Protein AF-A0A7C3H7R0-F1 (afdb_monomer_lite)

Radius of gyration: 21.39 Å; chains: 1; bounding box: 54×51×52 Å

pLDDT: mean 90.29, std 7.97, range [55.34, 98.0]

Secondary structure (DSSP, 8-state):
-TTTTT-HHHHHHHHHHHHHHHHHHHHHHTTTHHHHHHHHHHHHGGGHHHHHHHHHHHHHHT------S--SSHHHHHHHHHHHHHHHHHHHHHHHHHHHHHHH---S-GGGGGGTHHHHHIIIIIHHHHHHHHHS-PPPPPPP--S-----HHHHHHHHHHHHHHHHHHHHSSS--HHHHHHHHHHHTT---HHHHHHHHHHHHHIIIIIHHHHHTSTTT----HHHHHHHHHH----HHHHHHHHHHHHHHHHHHHHHHHHHHHHHHHHHHHHS-HHHHHHHHHHHHHHHHHHHHHHHHHHHHHHHHHHHHHHHHHT--GGGGGHHHHHHHHHHHTT-HHHHHHHTT--

Foldseek 3Di:
DCQQVLNLLLLLLLLLLLQLLLLVVCVVCLVVCLPPQLVCCVVCVLVLLVVLVVLVVCQLVVFFFDFPVPDPDPVRRVCLSCLLSVLLVVLLVLLLVLLLLLVLDDLFPPVQNVCSCLLLCCQQAPLLVLVCLLVVQDQGDQHDNDPDHPDDPVLLCLLSVLLNQLQQVLLRRPLRALVSSSVVSCVVSVDDDPSSSSSSSSSNNSSNPLVSLLQCQRPSRNRQGDDVSVVVVVPDHHDDDVSSVVSSVVSSVVSVVVSVVSSVVSVVVSVVSVPDPPNVVSVVSNVVSLVVQCVSGNPSSVVSSNSSNVSNNSCVVSVHDSCSSSSSPSNLVSCVSVVNNVVVCVVVVSD

Sequence (351 aa):
KYLMQQRGFEASVLTGVGALGGLLVLLLLAPLFPIALPLVRTVVGPHLHWILAAIIAFMLMSEWPKGSDRGRSGWAKFLDAWRSLGAGLLTFLLSGVLGLILFYSNLTPTEMAFQNLLPAFVGLFAIPWVLLNLISQTRVPAQHLSRSVDLSPGLIARGVGAGALGGLFAAFFPVVTGGIGGFLAGHATAQRDDRLFIVSQGASKLLYYVGAFLFFFVPGLHLTRGGMAWMLSVLYAPHGPATYWAAIGAVLLSGALAFLLLLILSRGVIWLVSRVDYRWISAATLFVLVGIVLALTGWGGLLIAAVATGIGLLPVMWGSRRMNCMGVLLVPLTLNMAGLGPTVAGWFGLI

Structure (mmCIF, N/CA/C/O backbone):
data_AF-A0A7C3H7R0-F1
#
_entry.id   AF-A0A7C3H7R0-F1
#
loop_
_atom_site.group_PDB
_atom_site.id
_atom_site.type_symbol
_atom_site.label_atom_id
_atom_site.label_alt_id
_atom_site.label_comp_id
_atom_site.label_asym_id
_atom_site.label_entity_id
_atom_site.label_seq_id
_atom_site.pdbx_PDB_ins_code
_atom_site.Cartn_x
_atom_site.Cartn_y
_atom_site.Cartn_z
_atom_site.occupancy
_atom_site.B_iso_or_equiv
_atom_site.auth_seq_id
_atom_site.auth_comp_id
_atom_site.auth_asym_id
_atom_site.auth_atom_id
_atom_site.pdbx_PDB_model_num
ATOM 1 N N . LYS A 1 1 ? -14.491 0.299 13.347 1.00 85.69 1 LYS A N 1
ATOM 2 C CA . LYS A 1 1 ? -15.949 0.573 13.391 1.00 85.69 1 LYS A CA 1
ATOM 3 C C . LYS A 1 1 ? -16.763 -0.720 13.304 1.00 85.69 1 LYS A C 1
ATOM 5 O O . LYS A 1 1 ? -17.266 -1.123 14.336 1.00 85.69 1 LYS A O 1
ATOM 10 N N . TYR A 1 2 ? -16.794 -1.420 12.162 1.00 89.12 2 TYR A N 1
ATOM 11 C CA . TYR A 1 2 ? -17.601 -2.643 11.968 1.00 89.12 2 TYR A CA 1
ATOM 12 C C . TYR A 1 2 ? -17.371 -3.737 13.020 1.00 89.12 2 TYR A C 1
ATOM 14 O O . TYR A 1 2 ? -18.334 -4.267 13.559 1.00 89.12 2 TYR A O 1
ATOM 22 N N . LEU A 1 3 ? -16.112 -4.012 13.383 1.00 89.12 3 LEU A N 1
ATOM 23 C CA . LEU A 1 3 ? -15.781 -4.977 14.441 1.00 89.12 3 LEU A CA 1
ATOM 24 C C . LEU A 1 3 ? -16.454 -4.627 15.782 1.00 89.12 3 LEU A C 1
ATOM 26 O O . LEU A 1 3 ? -17.062 -5.478 16.418 1.00 89.12 3 LEU A O 1
ATOM 30 N N . MET A 1 4 ? -16.407 -3.354 16.182 1.00 90.12 4 MET A N 1
ATOM 31 C CA . MET A 1 4 ? -17.044 -2.885 17.420 1.00 90.12 4 MET A CA 1
ATOM 32 C C . MET A 1 4 ? -18.572 -2.873 17.330 1.00 90.12 4 MET A C 1
ATOM 34 O O . MET A 1 4 ? -19.246 -2.901 18.349 1.00 90.12 4 MET A O 1
ATOM 38 N N . GLN A 1 5 ? -19.119 -2.861 16.116 1.00 92.12 5 GLN A N 1
ATOM 39 C CA . GLN A 1 5 ? -20.551 -2.968 15.845 1.00 92.12 5 GLN A CA 1
ATOM 40 C C . GLN A 1 5 ? -21.006 -4.423 15.660 1.00 92.12 5 GLN A C 1
ATOM 42 O O . GLN A 1 5 ? -22.097 -4.640 15.150 1.00 92.12 5 GLN A O 1
ATOM 47 N N . GLN A 1 6 ? -20.179 -5.414 16.027 1.00 92.00 6 GLN A N 1
ATOM 48 C CA . GLN A 1 6 ? -20.468 -6.853 15.878 1.00 92.00 6 GLN A CA 1
ATOM 49 C C . GLN A 1 6 ? -20.602 -7.333 14.418 1.00 92.00 6 GLN A C 1
ATOM 51 O O . GLN A 1 6 ? -21.047 -8.451 14.161 1.00 92.00 6 GLN A O 1
ATOM 56 N N . ARG A 1 7 ? -20.178 -6.506 13.454 1.00 92.19 7 ARG A N 1
ATOM 57 C CA . ARG A 1 7 ? -20.290 -6.724 12.000 1.00 92.19 7 ARG A CA 1
ATOM 58 C C . ARG A 1 7 ? -18.934 -7.037 11.356 1.00 92.19 7 ARG A C 1
ATOM 60 O O . ARG A 1 7 ? -18.683 -6.695 10.201 1.00 92.19 7 ARG A O 1
ATOM 67 N N . GLY A 1 8 ? -18.016 -7.649 12.104 1.00 92.44 8 GLY A N 1
ATOM 68 C CA . GLY A 1 8 ? -16.675 -7.996 11.627 1.00 92.44 8 GLY A CA 1
ATOM 69 C C . GLY A 1 8 ? -16.694 -8.982 10.458 1.00 92.44 8 GLY A C 1
ATOM 70 O O . GLY A 1 8 ? -15.986 -8.762 9.480 1.00 92.44 8 GLY A O 1
ATOM 71 N N . PHE A 1 9 ? -17.553 -10.009 10.515 1.00 94.06 9 PHE A N 1
ATOM 72 C CA . PHE A 1 9 ? -17.717 -10.966 9.412 1.00 94.06 9 PHE A CA 1
ATOM 73 C C . PHE A 1 9 ? -18.185 -10.275 8.130 1.00 94.06 9 PHE A C 1
ATOM 75 O O . PHE A 1 9 ? -17.602 -10.465 7.067 1.00 94.06 9 PHE A O 1
ATOM 82 N N . GLU A 1 10 ? -19.199 -9.416 8.249 1.00 94.31 10 GLU A N 1
ATOM 83 C CA . GLU A 1 10 ? -19.728 -8.644 7.129 1.00 94.31 10 GLU A CA 1
ATOM 84 C C . GLU A 1 10 ? -18.642 -7.777 6.484 1.00 94.31 10 GLU A C 1
ATOM 86 O O . GLU A 1 10 ? -18.496 -7.793 5.267 1.00 94.31 10 GLU A O 1
ATOM 91 N N . ALA A 1 11 ? -17.822 -7.080 7.278 1.00 94.56 11 ALA A N 1
ATOM 92 C CA . ALA A 1 11 ? -16.725 -6.269 6.748 1.00 94.56 11 ALA A CA 1
ATOM 93 C C . ALA A 1 11 ? -15.710 -7.097 5.938 1.00 94.56 11 ALA A C 1
ATOM 95 O O . ALA A 1 11 ? -15.237 -6.635 4.893 1.00 94.56 11 ALA A O 1
ATOM 96 N N . SER A 1 12 ? -15.400 -8.322 6.378 1.00 95.31 12 SER A N 1
ATOM 97 C CA . SER A 1 12 ? -14.568 -9.253 5.608 1.00 95.31 12 SER A CA 1
ATOM 98 C C . SER A 1 12 ? -15.227 -9.624 4.281 1.00 95.31 12 SER A C 1
ATOM 100 O O . SER A 1 12 ? -14.576 -9.540 3.240 1.00 95.31 12 SER A O 1
ATOM 102 N N . VAL A 1 13 ? -16.520 -9.966 4.289 1.00 95.75 13 VAL A N 1
ATOM 103 C CA . VAL A 1 13 ? -17.268 -10.319 3.070 1.00 95.75 13 VAL A CA 1
ATOM 104 C C . VAL A 1 13 ? -17.333 -9.140 2.097 1.00 95.75 13 VAL A C 1
ATOM 106 O O . VAL A 1 13 ? -17.021 -9.320 0.924 1.00 95.75 13 VAL A O 1
ATOM 109 N N . LEU A 1 14 ? -17.649 -7.928 2.565 1.00 96.06 14 LEU A N 1
ATOM 110 C CA . LEU A 1 14 ? -17.657 -6.708 1.744 1.00 96.06 14 LEU A CA 1
ATOM 111 C C . LEU A 1 14 ? -16.291 -6.464 1.080 1.00 96.06 14 LEU A C 1
ATOM 113 O O . LEU A 1 14 ? -16.214 -6.144 -0.107 1.00 96.06 14 LEU A O 1
ATOM 117 N N . THR A 1 15 ? -15.205 -6.666 1.834 1.00 96.06 15 THR A N 1
ATOM 118 C CA . THR A 1 15 ? -13.834 -6.562 1.309 1.00 96.06 15 THR A CA 1
ATOM 119 C C . THR A 1 15 ? -13.580 -7.631 0.242 1.00 96.06 15 THR A C 1
ATOM 121 O O . THR A 1 15 ? -13.018 -7.328 -0.810 1.00 96.06 15 THR A O 1
ATOM 124 N N . GLY A 1 16 ? -14.024 -8.867 0.485 1.00 96.62 16 GLY A N 1
ATOM 125 C CA . GLY A 1 16 ? -13.913 -9.982 -0.455 1.00 96.62 16 GLY A CA 1
ATOM 126 C C . GLY A 1 16 ? -14.695 -9.757 -1.751 1.00 96.62 16 GLY A C 1
ATOM 127 O O . GLY A 1 16 ? -14.161 -10.010 -2.825 1.00 96.62 16 GLY A O 1
ATOM 128 N N . VAL A 1 17 ? -15.915 -9.215 -1.676 1.00 96.81 17 VAL A N 1
ATOM 129 C CA . VAL A 1 17 ? -16.715 -8.838 -2.857 1.00 96.81 17 VAL A CA 1
ATOM 130 C C . VAL A 1 17 ? -15.980 -7.785 -3.686 1.00 96.81 17 VAL A C 1
ATOM 132 O O . VAL A 1 17 ? -15.888 -7.909 -4.906 1.00 96.81 17 VAL A O 1
ATOM 135 N N . GLY A 1 18 ? -15.393 -6.781 -3.029 1.00 97.00 18 GLY A N 1
ATOM 136 C CA . GLY A 1 18 ? -14.528 -5.808 -3.693 1.00 97.00 18 GLY A CA 1
ATOM 137 C C . GLY A 1 18 ? -13.330 -6.457 -4.384 1.00 97.00 18 GLY A C 1
ATOM 138 O O . GLY A 1 18 ? -13.060 -6.168 -5.546 1.00 97.00 18 GLY A O 1
ATOM 139 N N . ALA A 1 19 ? -12.642 -7.371 -3.700 1.00 97.56 19 ALA A N 1
ATOM 140 C CA . ALA A 1 19 ? -11.506 -8.102 -4.254 1.00 97.56 19 ALA A CA 1
ATOM 141 C C . ALA A 1 19 ? -11.900 -8.940 -5.488 1.00 97.56 19 ALA A C 1
ATOM 143 O O . ALA A 1 19 ? -11.220 -8.863 -6.510 1.00 97.56 19 ALA A O 1
ATOM 144 N N . LEU A 1 20 ? -13.030 -9.657 -5.451 1.00 97.50 20 LEU A N 1
ATOM 145 C CA . LEU A 1 20 ? -13.572 -10.367 -6.618 1.00 97.50 20 LEU A CA 1
ATOM 146 C C . LEU A 1 20 ? -13.873 -9.418 -7.784 1.00 97.50 20 LEU A C 1
ATOM 148 O O . LEU A 1 20 ? -13.529 -9.712 -8.927 1.00 97.50 20 LEU A O 1
ATOM 152 N N . GLY A 1 21 ? -14.457 -8.252 -7.502 1.00 97.50 21 GLY A N 1
ATOM 153 C CA . GLY A 1 21 ? -14.645 -7.214 -8.512 1.00 97.50 21 GLY A CA 1
ATOM 154 C C . GLY A 1 21 ? -13.320 -6.711 -9.095 1.00 97.50 21 GLY A C 1
ATOM 155 O O . GLY A 1 21 ? -13.217 -6.511 -10.300 1.00 97.50 21 GLY A O 1
ATOM 156 N N . GLY A 1 22 ? -12.280 -6.574 -8.270 1.00 97.44 22 GLY A N 1
ATOM 157 C CA . GLY A 1 22 ? -10.926 -6.258 -8.726 1.00 97.44 22 GLY A CA 1
ATOM 158 C C . GLY A 1 22 ? -10.332 -7.336 -9.642 1.00 97.44 22 GLY A C 1
ATOM 159 O O . GLY A 1 22 ? -9.714 -6.997 -10.648 1.00 97.44 22 GLY A O 1
ATOM 160 N N . LEU A 1 23 ? -10.560 -8.624 -9.354 1.00 97.69 23 LEU A N 1
ATOM 161 C CA . LEU A 1 23 ? -10.140 -9.729 -10.232 1.00 97.69 23 LEU A CA 1
ATOM 162 C C . LEU A 1 23 ? -10.846 -9.658 -11.583 1.00 97.69 23 LEU A C 1
ATOM 164 O O . LEU A 1 23 ? -10.203 -9.823 -12.619 1.00 97.69 23 LEU A O 1
ATOM 168 N N . LEU A 1 24 ? -12.148 -9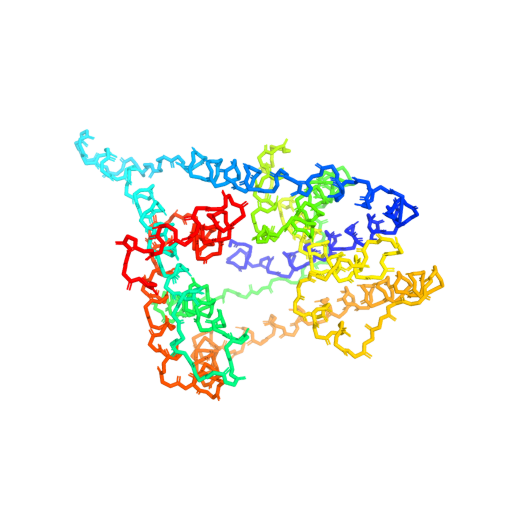.363 -11.574 1.00 97.81 24 LEU A N 1
ATOM 169 C CA . LEU A 1 24 ? -12.909 -9.155 -12.801 1.00 97.81 24 LEU A CA 1
ATOM 170 C C . LEU A 1 24 ? -12.341 -7.978 -13.605 1.00 97.81 24 LEU A C 1
ATOM 172 O O . LEU A 1 24 ? -12.169 -8.097 -14.812 1.00 97.81 24 LEU A O 1
ATOM 176 N N . VAL A 1 25 ? -11.980 -6.871 -12.950 1.00 98.00 25 VAL A N 1
ATOM 177 C CA . VAL A 1 25 ? -11.319 -5.737 -13.615 1.00 98.00 25 VAL A CA 1
ATOM 178 C C . VAL A 1 25 ? -9.978 -6.147 -14.234 1.00 98.00 25 VAL A C 1
ATOM 180 O O . VAL A 1 25 ? -9.720 -5.774 -15.377 1.00 98.00 25 VAL A O 1
ATOM 183 N N . LEU A 1 26 ? -9.141 -6.933 -13.540 1.00 96.94 26 LEU A N 1
ATOM 184 C CA . LEU A 1 26 ? -7.887 -7.439 -14.123 1.00 96.94 26 LEU A CA 1
ATOM 185 C C . LEU A 1 26 ? -8.137 -8.287 -15.366 1.00 96.94 26 LEU A C 1
ATOM 187 O O . LEU A 1 26 ? -7.425 -8.124 -16.350 1.00 96.94 26 LEU A O 1
ATOM 191 N N . LEU A 1 27 ? -9.140 -9.164 -15.330 1.00 97.25 27 LEU A N 1
ATOM 192 C CA . LEU A 1 27 ? -9.505 -9.999 -16.472 1.00 97.25 27 LEU A CA 1
ATOM 193 C C . LEU A 1 27 ? -9.995 -9.167 -17.657 1.00 97.25 27 LEU A C 1
ATOM 195 O O . LEU A 1 27 ? -9.564 -9.388 -18.783 1.00 97.25 27 LEU A O 1
ATOM 199 N N . LEU A 1 28 ? -10.874 -8.196 -17.408 1.00 97.62 28 LEU A N 1
ATOM 200 C CA . LEU A 1 28 ? -11.426 -7.346 -18.462 1.00 97.62 28 LEU A CA 1
ATOM 201 C C . LEU A 1 28 ? -10.356 -6.449 -19.099 1.00 97.62 28 LEU A C 1
ATOM 203 O O . LEU A 1 28 ? -10.394 -6.212 -20.304 1.00 97.62 28 LEU A O 1
ATOM 207 N N . LEU A 1 29 ? -9.392 -5.966 -18.310 1.00 97.19 29 LEU A N 1
ATOM 208 C CA . LEU A 1 29 ? -8.306 -5.109 -18.795 1.00 97.19 29 LEU A CA 1
ATOM 209 C C . LEU A 1 29 ? -7.074 -5.882 -19.284 1.00 97.19 29 LEU A C 1
ATOM 211 O O . LEU A 1 29 ? -6.215 -5.292 -19.937 1.00 97.19 29 LEU A O 1
ATOM 215 N N . ALA A 1 30 ? -6.990 -7.187 -19.023 1.00 96.00 30 ALA A N 1
ATOM 216 C CA . ALA A 1 30 ? -5.893 -8.045 -19.455 1.00 96.00 30 ALA A CA 1
ATOM 217 C C . ALA A 1 30 ? -5.501 -7.889 -20.937 1.00 96.00 30 ALA A C 1
ATOM 219 O O . ALA A 1 30 ? -4.330 -7.627 -21.207 1.00 96.00 30 ALA A O 1
ATOM 220 N N . PRO A 1 31 ? -6.422 -7.977 -21.919 1.00 95.88 31 PRO A N 1
ATOM 221 C CA . PRO A 1 31 ? -6.042 -7.823 -23.326 1.00 95.88 31 PRO A CA 1
ATOM 222 C C . PRO A 1 31 ? -5.494 -6.425 -23.651 1.00 95.88 31 PRO A C 1
ATOM 224 O O . PRO A 1 31 ? -4.723 -6.272 -24.595 1.00 95.88 31 PRO A O 1
ATOM 227 N N . LEU A 1 32 ? -5.860 -5.405 -22.867 1.00 96.06 32 LEU A N 1
ATOM 228 C CA . LEU A 1 32 ? -5.423 -4.027 -23.071 1.00 96.06 32 LEU A CA 1
ATOM 229 C C . LEU A 1 32 ? -4.038 -3.753 -22.462 1.00 96.06 32 LEU A C 1
ATOM 231 O O . LEU A 1 32 ? -3.314 -2.894 -22.967 1.00 96.06 32 LEU A O 1
ATOM 235 N N . PHE A 1 33 ? -3.641 -4.459 -21.400 1.00 95.50 33 PHE A N 1
ATOM 236 C CA . PHE A 1 33 ? -2.403 -4.160 -20.671 1.00 95.50 33 PHE A CA 1
ATOM 237 C C . PHE A 1 33 ? -1.117 -4.220 -21.515 1.00 95.50 33 PHE A C 1
ATOM 239 O O . PHE A 1 33 ? -0.334 -3.272 -21.398 1.00 95.50 33 PHE A O 1
ATOM 246 N N . PRO A 1 34 ? -0.882 -5.228 -22.382 1.00 94.75 34 PRO A N 1
ATOM 247 C CA . PRO A 1 34 ? 0.318 -5.280 -23.223 1.00 94.75 34 PRO A CA 1
ATOM 248 C C . PRO A 1 34 ? 0.422 -4.123 -24.224 1.00 94.75 34 PRO A C 1
ATOM 250 O O . PRO A 1 34 ? 1.514 -3.804 -24.679 1.00 94.75 34 PRO A O 1
ATOM 253 N N . ILE A 1 35 ? -0.702 -3.484 -24.562 1.00 94.31 35 ILE A N 1
ATOM 254 C CA . ILE A 1 35 ? -0.759 -2.368 -25.513 1.00 94.31 35 ILE A CA 1
ATOM 255 C C . ILE A 1 35 ? -0.637 -1.035 -24.763 1.00 94.31 35 ILE A C 1
ATOM 257 O O . ILE A 1 35 ? 0.185 -0.186 -25.101 1.00 94.31 35 ILE A O 1
ATOM 261 N N . ALA A 1 36 ? -1.446 -0.849 -23.718 1.00 95.31 36 ALA A N 1
ATOM 262 C CA . ALA A 1 36 ? -1.578 0.433 -23.037 1.00 95.31 36 ALA A CA 1
ATOM 263 C C . ALA A 1 36 ? -0.446 0.709 -22.038 1.00 95.31 36 ALA A C 1
ATOM 265 O O . ALA A 1 36 ? 0.073 1.823 -21.998 1.00 95.31 36 ALA A O 1
ATOM 266 N N . LEU A 1 37 ? -0.044 -0.268 -21.217 1.00 94.75 37 LEU A N 1
ATOM 267 C CA . LEU A 1 37 ? 0.891 -0.003 -20.116 1.00 94.75 37 LEU A CA 1
ATOM 268 C C . LEU A 1 37 ? 2.312 0.355 -20.577 1.00 94.75 37 LEU A C 1
ATOM 270 O O . LEU A 1 37 ? 2.885 1.266 -19.972 1.00 94.75 37 LEU A O 1
ATOM 274 N N . PRO A 1 38 ? 2.896 -0.275 -21.619 1.00 93.75 38 PRO A N 1
ATOM 275 C CA . PRO A 1 38 ? 4.182 0.168 -22.153 1.00 93.75 38 PRO A CA 1
ATOM 276 C C . PRO A 1 38 ? 4.132 1.615 -22.656 1.00 93.75 38 PRO A C 1
ATOM 278 O O . PRO A 1 38 ? 5.012 2.404 -22.322 1.00 93.75 38 PRO A O 1
ATOM 281 N N . LEU A 1 39 ? 3.064 1.997 -23.369 1.00 94.62 39 LEU A N 1
ATOM 282 C CA . LEU A 1 39 ? 2.861 3.372 -23.836 1.00 94.62 39 LEU A CA 1
ATOM 283 C C . LEU A 1 39 ? 2.770 4.354 -22.662 1.00 94.62 39 LEU A C 1
ATOM 285 O O . LEU A 1 39 ? 3.486 5.356 -22.632 1.00 94.62 39 LEU A O 1
ATOM 289 N N . VAL A 1 40 ? 1.933 4.041 -21.668 1.00 94.31 40 VAL A N 1
ATOM 290 C CA . VAL A 1 40 ? 1.792 4.864 -20.460 1.00 94.31 40 VAL A CA 1
ATOM 291 C C . VAL A 1 40 ? 3.138 4.995 -19.748 1.00 94.31 40 VAL A C 1
ATOM 293 O O . VAL A 1 40 ? 3.493 6.095 -19.340 1.00 94.31 40 VAL A O 1
ATOM 296 N N . ARG A 1 41 ? 3.930 3.920 -19.638 1.00 93.25 41 ARG A N 1
ATOM 297 C CA . ARG A 1 41 ? 5.254 3.959 -18.993 1.00 93.25 41 ARG A CA 1
ATOM 298 C C . ARG A 1 41 ? 6.215 4.890 -19.724 1.00 93.25 41 ARG A C 1
ATOM 300 O O . ARG A 1 41 ? 6.916 5.647 -19.056 1.00 93.25 41 ARG A O 1
ATOM 307 N N . THR A 1 42 ? 6.235 4.855 -21.053 1.00 93.94 42 THR A N 1
ATOM 308 C CA . THR A 1 42 ? 7.093 5.727 -21.868 1.00 93.94 42 THR A CA 1
ATOM 309 C C . THR A 1 42 ? 6.717 7.199 -21.705 1.00 93.94 42 THR A C 1
ATOM 311 O O . THR A 1 42 ? 7.598 8.031 -21.510 1.00 93.94 42 THR A O 1
ATOM 314 N N . VAL A 1 43 ? 5.420 7.519 -21.718 1.00 95.25 43 VAL A N 1
ATOM 315 C CA . VAL A 1 43 ? 4.931 8.903 -21.574 1.00 95.25 43 VAL A CA 1
ATOM 316 C C . VAL A 1 43 ? 5.120 9.425 -20.147 1.00 95.25 43 VAL A C 1
ATOM 318 O O . VAL A 1 43 ? 5.545 10.555 -19.940 1.00 95.25 43 VAL A O 1
ATOM 321 N N . VAL A 1 44 ? 4.809 8.606 -19.144 1.00 93.94 44 VAL A N 1
ATOM 322 C CA . VAL A 1 44 ? 4.793 9.018 -17.733 1.00 93.94 44 VAL A CA 1
ATOM 323 C C . VAL A 1 44 ? 6.182 8.967 -17.093 1.00 93.94 44 VAL A C 1
ATOM 325 O O . VAL A 1 44 ? 6.448 9.725 -16.163 1.00 93.94 44 VAL A O 1
ATOM 328 N N . GLY A 1 45 ? 7.078 8.101 -17.574 1.00 91.69 45 GLY A N 1
ATOM 329 C CA . GLY A 1 45 ? 8.413 7.875 -17.009 1.00 91.69 45 GLY A CA 1
ATOM 330 C C . GLY A 1 45 ? 9.210 9.158 -16.730 1.00 91.69 45 GLY A C 1
ATOM 331 O O . GLY A 1 45 ? 9.605 9.364 -15.579 1.00 91.69 45 GLY A O 1
ATOM 332 N N . PRO A 1 46 ? 9.385 10.059 -17.718 1.00 94.25 46 PRO A N 1
ATOM 333 C CA . PRO A 1 46 ? 10.097 11.330 -17.534 1.00 94.25 46 PRO A CA 1
ATOM 334 C C . PRO A 1 46 ? 9.451 12.272 -16.508 1.00 94.25 46 PRO A C 1
ATOM 336 O O . PRO A 1 46 ? 10.097 13.179 -15.992 1.00 94.25 46 PRO A O 1
ATOM 339 N N . HIS A 1 47 ? 8.174 12.066 -16.199 1.00 95.19 47 HIS A N 1
ATOM 340 C CA . HIS A 1 47 ? 7.337 12.952 -15.395 1.00 95.19 47 HIS A CA 1
ATOM 341 C C . HIS A 1 47 ? 7.119 12.462 -13.958 1.00 95.19 47 HIS A C 1
ATOM 343 O O . HIS A 1 47 ? 6.471 13.137 -13.159 1.00 95.19 47 HIS A O 1
ATOM 349 N N . LEU A 1 48 ? 7.681 11.304 -13.593 1.00 93.12 48 LEU A N 1
ATOM 350 C CA . LEU A 1 48 ? 7.451 10.688 -12.284 1.00 93.12 48 LEU A CA 1
ATOM 351 C C . LEU A 1 48 ? 7.829 11.598 -11.107 1.00 93.12 48 LEU A C 1
ATOM 353 O O . LEU A 1 48 ? 7.127 11.591 -10.100 1.00 93.12 48 LEU A O 1
ATOM 357 N N . HIS A 1 49 ? 8.881 12.411 -11.235 1.00 93.81 49 HIS A N 1
ATOM 358 C CA . HIS A 1 49 ? 9.327 13.316 -10.174 1.00 93.81 49 HIS A CA 1
ATOM 359 C C . HIS A 1 49 ? 8.252 14.350 -9.799 1.00 93.81 49 HIS A C 1
ATOM 361 O O . HIS A 1 49 ? 7.891 14.465 -8.628 1.00 93.81 49 HIS A O 1
ATOM 367 N N . TRP A 1 50 ? 7.675 15.063 -10.772 1.00 94.88 50 TRP A N 1
ATOM 368 C CA . TRP A 1 50 ? 6.652 16.068 -10.477 1.00 94.88 50 TRP A CA 1
ATOM 369 C C . TRP A 1 50 ? 5.290 15.435 -10.179 1.00 94.88 50 TRP A C 1
ATOM 371 O O . TRP A 1 50 ? 4.527 16.000 -9.400 1.00 94.88 50 TRP A O 1
ATOM 381 N N . ILE A 1 51 ? 4.994 14.243 -10.713 1.00 95.56 51 ILE A N 1
ATOM 382 C CA . ILE A 1 51 ? 3.784 13.493 -10.344 1.00 95.56 51 ILE A CA 1
ATOM 383 C C . ILE A 1 51 ? 3.827 13.110 -8.862 1.00 95.56 51 ILE A C 1
ATOM 385 O O . ILE A 1 51 ? 2.853 13.334 -8.144 1.00 95.56 51 ILE A O 1
ATOM 389 N N . LEU A 1 52 ? 4.953 12.578 -8.373 1.00 95.31 52 LEU A N 1
ATOM 390 C CA . LEU A 1 52 ? 5.112 12.280 -6.948 1.00 95.31 52 LEU A CA 1
ATOM 391 C C . LEU A 1 52 ? 5.051 13.554 -6.098 1.00 95.31 52 LEU A C 1
ATOM 393 O O . LEU A 1 52 ? 4.372 13.556 -5.071 1.00 95.31 52 LEU A O 1
ATOM 397 N N . ALA A 1 53 ? 5.666 14.652 -6.549 1.00 96.06 53 ALA A N 1
ATOM 398 C CA . ALA A 1 53 ? 5.559 15.946 -5.876 1.00 96.06 53 ALA A CA 1
ATOM 399 C C . ALA A 1 53 ? 4.103 16.443 -5.796 1.00 96.06 53 ALA A C 1
ATOM 401 O O . ALA A 1 53 ? 3.669 16.902 -4.741 1.00 96.06 53 ALA A O 1
ATOM 402 N N . ALA A 1 54 ? 3.320 16.289 -6.867 1.00 96.44 54 ALA A N 1
ATOM 403 C CA . ALA A 1 54 ? 1.902 16.642 -6.889 1.00 96.44 54 ALA A CA 1
ATOM 404 C C . ALA A 1 54 ? 1.074 15.759 -5.941 1.00 96.44 54 ALA A C 1
ATOM 406 O O . ALA A 1 54 ? 0.191 16.265 -5.250 1.00 96.44 54 ALA A O 1
ATOM 407 N N . ILE A 1 55 ? 1.381 14.460 -5.850 1.00 95.56 55 ILE A N 1
ATOM 408 C CA . ILE A 1 55 ? 0.744 13.555 -4.881 1.00 95.56 55 ILE A CA 1
ATOM 409 C C . ILE A 1 55 ? 1.063 13.997 -3.450 1.00 95.56 55 ILE A C 1
ATOM 411 O O . ILE A 1 55 ? 0.149 14.070 -2.630 1.00 95.56 55 ILE A O 1
ATOM 415 N N . ILE A 1 56 ? 2.325 14.324 -3.153 1.00 95.94 56 ILE A N 1
ATOM 416 C CA . ILE A 1 56 ? 2.736 14.845 -1.841 1.00 95.94 56 ILE A CA 1
ATOM 417 C C . ILE A 1 56 ? 1.972 16.134 -1.529 1.00 95.94 56 ILE A C 1
ATOM 419 O O . ILE A 1 56 ? 1.333 16.225 -0.481 1.00 95.94 56 ILE A O 1
ATOM 423 N N . ALA A 1 57 ? 1.978 17.101 -2.450 1.00 95.75 57 ALA A N 1
ATOM 424 C CA . ALA A 1 57 ? 1.275 18.367 -2.282 1.00 95.75 57 ALA A CA 1
ATOM 425 C C . ALA A 1 57 ? -0.218 18.138 -2.011 1.00 95.75 57 ALA A C 1
ATOM 427 O O . ALA A 1 57 ? -0.754 18.655 -1.033 1.00 95.75 57 ALA A O 1
ATOM 428 N N . PHE A 1 58 ? -0.874 17.285 -2.800 1.00 94.69 58 PHE A N 1
ATOM 429 C CA . PHE A 1 58 ? -2.277 16.939 -2.594 1.00 94.69 58 PHE A CA 1
ATOM 430 C C . PHE A 1 58 ? -2.520 16.261 -1.238 1.00 94.69 58 PHE A C 1
ATOM 432 O O . PHE A 1 58 ? -3.473 16.607 -0.539 1.00 94.69 58 PHE A O 1
ATOM 439 N N . MET A 1 59 ? -1.673 15.310 -0.831 1.00 93.88 59 MET A N 1
ATOM 440 C CA . MET A 1 59 ? -1.798 14.624 0.460 1.00 93.88 59 MET A CA 1
ATOM 441 C C . MET A 1 59 ? -1.741 15.604 1.636 1.00 93.88 59 MET A C 1
ATOM 443 O O . MET A 1 59 ? -2.582 15.504 2.529 1.00 93.88 59 MET A O 1
ATOM 447 N N . LEU A 1 60 ? -0.806 16.558 1.605 1.00 92.69 60 LEU A N 1
ATOM 448 C CA . LEU A 1 60 ? -0.632 17.550 2.669 1.00 92.69 60 LEU A CA 1
ATOM 449 C C . LEU A 1 60 ? -1.730 18.625 2.634 1.00 92.69 60 LEU A C 1
ATOM 451 O O . LEU A 1 60 ? -2.312 18.935 3.668 1.00 92.69 60 LEU A O 1
ATOM 455 N N . MET A 1 61 ? -2.080 19.144 1.453 1.00 91.44 61 MET A N 1
ATOM 456 C CA . MET A 1 61 ? -3.125 20.171 1.302 1.00 91.44 61 MET A CA 1
ATOM 457 C C . MET A 1 61 ? -4.530 19.650 1.613 1.00 91.44 61 MET A C 1
ATOM 459 O O . MET A 1 61 ? -5.396 20.398 2.055 1.00 91.44 61 MET A O 1
ATOM 463 N N . SER A 1 62 ? -4.782 18.366 1.365 1.00 88.44 62 SER A N 1
ATOM 464 C CA . SER A 1 62 ? -6.073 17.743 1.666 1.00 88.44 62 SER A CA 1
ATOM 465 C C . SER A 1 62 ? -6.239 17.400 3.147 1.00 88.44 62 SER A C 1
ATOM 467 O O . SER A 1 62 ? -7.302 16.901 3.538 1.00 88.44 62 SER A O 1
ATOM 469 N N . GLU A 1 63 ? -5.211 17.594 3.974 1.00 84.94 63 GLU A N 1
ATOM 470 C CA . GLU A 1 63 ? -5.311 17.453 5.418 1.00 84.94 63 GLU A CA 1
ATOM 471 C C . GLU A 1 63 ? -5.866 18.760 6.000 1.00 84.94 63 GLU A C 1
ATOM 473 O O . GLU A 1 63 ? -5.174 19.753 6.171 1.00 84.94 63 GLU A O 1
ATOM 478 N N . TRP A 1 64 ? -7.174 18.773 6.250 1.00 80.69 64 TRP A N 1
ATOM 479 C CA . TRP A 1 64 ? -7.859 19.947 6.784 1.00 80.69 64 TRP A CA 1
ATOM 480 C C . TRP A 1 64 ? -7.833 19.957 8.317 1.00 80.69 64 TRP A C 1
ATOM 482 O O . TRP A 1 64 ? -7.930 18.880 8.922 1.00 80.69 64 TRP A O 1
ATOM 492 N N . PRO A 1 65 ? -7.751 21.141 8.960 1.00 79.19 65 PRO A N 1
ATOM 493 C CA . PRO A 1 65 ? -7.881 21.272 10.408 1.00 79.19 65 PRO A CA 1
ATOM 494 C C . PRO A 1 65 ? -9.157 20.590 10.916 1.00 79.19 65 PRO A C 1
ATOM 496 O O . PRO A 1 65 ? -10.255 20.843 10.419 1.00 79.19 65 PRO A O 1
ATOM 499 N N . LYS A 1 66 ? -9.017 19.712 11.913 1.00 74.00 66 LYS A N 1
ATOM 500 C CA . LYS A 1 66 ? -10.135 18.983 12.528 1.00 74.00 66 LYS A CA 1
ATOM 501 C C . LYS A 1 66 ? -10.356 19.543 13.926 1.00 74.00 66 LYS A C 1
ATOM 503 O O . LYS A 1 66 ? -9.696 19.115 14.865 1.00 74.00 66 LYS A O 1
ATOM 508 N N . GLY A 1 67 ? -11.246 20.520 14.062 1.00 62.06 67 GLY A N 1
ATOM 509 C CA . GLY A 1 67 ? -11.629 21.050 15.371 1.00 62.06 67 GLY A CA 1
ATOM 510 C C . GLY A 1 67 ? -12.672 20.158 16.038 1.00 62.06 67 GLY A C 1
ATOM 511 O O . GLY A 1 67 ? -13.639 19.757 15.393 1.00 62.06 67 GLY A O 1
ATOM 512 N N . SER A 1 68 ? -12.503 19.861 17.328 1.00 63.06 68 SER A N 1
ATOM 513 C CA . SER A 1 68 ? -13.538 19.178 18.119 1.00 63.06 68 SER A CA 1
ATOM 514 C C . SER A 1 68 ? -14.555 20.148 18.742 1.00 63.06 68 SER A C 1
ATOM 516 O O . SER A 1 68 ? -15.464 19.721 19.447 1.00 63.06 68 SER A O 1
ATOM 518 N N . ASP A 1 69 ? -14.392 21.451 18.487 1.00 61.53 69 ASP A N 1
ATOM 519 C CA . ASP A 1 69 ? -15.154 22.569 19.064 1.00 61.53 69 ASP A CA 1
ATOM 520 C C . ASP A 1 69 ? -15.104 22.646 20.609 1.00 61.53 69 ASP A C 1
ATOM 522 O O . ASP A 1 69 ? -15.861 23.381 21.241 1.00 61.53 69 ASP A O 1
ATOM 526 N N . ARG A 1 70 ? -14.163 21.926 21.242 1.00 60.72 70 ARG A N 1
ATOM 527 C CA . ARG A 1 70 ? -14.061 21.750 22.707 1.00 60.72 70 ARG A CA 1
ATOM 528 C C . ARG A 1 70 ? -13.357 22.889 23.464 1.00 60.72 70 ARG A C 1
ATOM 530 O O . ARG A 1 70 ? -13.162 22.785 24.673 1.00 60.72 70 ARG A O 1
ATOM 537 N N . GLY A 1 71 ? -12.962 23.975 22.798 1.00 63.06 71 GLY A N 1
ATOM 538 C CA . GLY A 1 71 ? -12.248 25.101 23.421 1.00 63.06 71 GLY A CA 1
ATOM 539 C C . GLY A 1 71 ? -13.174 26.206 23.949 1.00 63.06 71 GLY A C 1
ATOM 540 O O . GLY A 1 71 ? -14.074 26.643 23.239 1.00 63.06 71 GLY A O 1
ATOM 541 N N . ARG A 1 72 ? -12.921 26.718 25.167 1.00 62.62 72 ARG A N 1
ATOM 542 C CA . ARG A 1 72 ? -13.657 27.868 25.748 1.00 62.62 72 ARG A CA 1
ATOM 543 C C . ARG A 1 72 ? -13.287 29.220 25.107 1.00 62.62 72 ARG A C 1
ATOM 545 O O . ARG A 1 72 ? -14.087 30.143 25.169 1.00 62.62 72 ARG A O 1
ATOM 552 N N . SER A 1 73 ? -12.104 29.342 24.491 1.00 78.31 73 SER A N 1
ATOM 553 C CA . SER A 1 73 ? -11.602 30.564 23.834 1.00 78.31 73 SER A CA 1
ATOM 554 C C . SER A 1 73 ? -11.289 30.339 22.349 1.00 78.31 73 SER A C 1
ATOM 556 O O . SER A 1 73 ? -11.005 29.213 21.934 1.00 78.31 73 SER A O 1
ATOM 558 N N . GLY A 1 74 ? -11.295 31.413 21.546 1.00 79.00 74 GLY A N 1
ATOM 559 C CA . GLY A 1 74 ? -10.981 31.350 20.109 1.00 79.00 74 GLY A CA 1
ATOM 560 C C . GLY A 1 74 ? -9.594 30.763 19.816 1.00 79.00 74 GLY A C 1
ATOM 561 O O . GLY A 1 74 ? -9.456 29.904 18.950 1.00 79.00 74 GLY A O 1
ATOM 562 N N . TRP A 1 75 ? -8.587 31.130 20.615 1.00 80.25 75 TRP A N 1
ATOM 563 C CA . TRP A 1 75 ? -7.228 30.587 20.505 1.00 80.25 75 TRP A CA 1
ATOM 564 C C . TRP A 1 75 ? -7.139 29.100 20.859 1.00 80.25 75 TRP A C 1
ATOM 566 O O . TRP A 1 75 ? -6.455 28.349 20.170 1.00 80.25 75 TRP A O 1
ATOM 576 N N . ALA A 1 76 ? -7.863 28.643 21.886 1.00 78.88 76 ALA A N 1
ATOM 577 C CA . ALA A 1 76 ? -7.893 27.223 22.236 1.00 78.88 76 ALA A CA 1
ATOM 578 C C . ALA A 1 76 ? -8.564 26.382 21.137 1.00 78.88 76 ALA A C 1
ATOM 580 O O . ALA A 1 76 ? -8.092 25.290 20.828 1.00 78.88 76 ALA A O 1
ATOM 581 N N . LYS A 1 77 ? -9.627 26.904 20.507 1.00 76.62 77 LYS A N 1
ATOM 582 C CA . LYS A 1 77 ? -10.278 26.258 19.356 1.00 76.62 77 LYS A CA 1
ATOM 583 C C . LYS A 1 77 ? -9.365 26.204 18.132 1.00 76.62 77 LYS A C 1
ATOM 585 O O . LYS A 1 77 ? -9.318 25.177 17.459 1.00 76.62 77 LYS A O 1
ATOM 590 N N . PHE A 1 78 ? -8.618 27.278 17.873 1.00 80.88 78 PHE A N 1
ATOM 591 C CA . PHE A 1 78 ? -7.621 27.313 16.806 1.00 80.88 78 PHE A CA 1
ATOM 592 C C . PHE A 1 78 ? -6.532 26.258 17.040 1.00 80.88 78 PHE A C 1
ATOM 594 O O . PHE A 1 78 ? -6.317 25.401 16.187 1.00 80.88 78 PHE A O 1
ATOM 601 N N . LEU A 1 79 ? -5.904 26.245 18.219 1.00 81.50 79 LEU A N 1
ATOM 602 C CA . LEU A 1 79 ? -4.862 25.266 18.538 1.00 81.50 79 LEU A CA 1
ATOM 603 C C . LEU A 1 79 ? -5.371 23.822 18.452 1.00 81.50 79 LEU A C 1
ATOM 605 O O . LEU A 1 79 ? -4.665 22.976 17.912 1.00 81.50 79 LEU A O 1
ATOM 609 N N . ASP A 1 80 ? -6.590 23.540 18.920 1.00 81.25 80 ASP A N 1
ATOM 610 C CA . ASP A 1 80 ? -7.202 22.209 18.808 1.00 81.25 80 ASP A CA 1
ATOM 611 C C . ASP A 1 80 ? -7.394 21.788 17.343 1.00 81.25 80 ASP A C 1
ATOM 613 O O . ASP A 1 80 ? -6.995 20.689 16.953 1.00 81.25 80 ASP A O 1
ATOM 617 N N . ALA A 1 81 ? -7.913 22.689 16.501 1.00 79.81 81 ALA A N 1
ATOM 618 C CA . ALA A 1 81 ? -8.123 22.419 15.081 1.00 79.81 81 ALA A CA 1
ATOM 619 C C . ALA A 1 81 ? -6.809 22.142 14.331 1.00 79.81 81 ALA A C 1
ATOM 621 O O . ALA A 1 81 ? -6.745 21.238 13.490 1.00 79.81 81 ALA A O 1
ATOM 622 N N . TRP A 1 82 ? -5.753 22.888 14.661 1.00 85.38 82 TRP A N 1
ATOM 623 C CA . TRP A 1 82 ? -4.433 22.754 14.043 1.00 85.38 82 TRP A CA 1
ATOM 624 C C . TRP A 1 82 ? -3.590 21.630 14.641 1.00 85.38 82 TRP A C 1
ATOM 626 O O . TRP A 1 82 ? -2.624 21.203 14.015 1.00 85.38 82 TRP A O 1
ATOM 636 N N . ARG A 1 83 ? -3.963 21.087 15.804 1.00 86.00 83 ARG A N 1
ATOM 637 C CA . ARG A 1 83 ? -3.218 20.022 16.488 1.00 86.00 83 ARG A CA 1
ATOM 638 C C . ARG A 1 83 ? -3.060 18.775 15.615 1.00 86.00 83 ARG A C 1
ATOM 640 O O . ARG A 1 83 ? -1.973 18.209 15.534 1.00 86.00 83 ARG A O 1
ATOM 647 N N . SER A 1 84 ? -4.144 18.351 14.962 1.00 86.00 84 SER A N 1
ATOM 648 C CA . SER A 1 84 ? -4.143 17.171 14.087 1.00 86.00 84 SER A CA 1
ATOM 649 C C . SER A 1 84 ? -3.341 17.423 12.808 1.00 86.00 84 SER A C 1
ATOM 651 O O . SER A 1 84 ? -2.525 16.592 12.417 1.00 86.00 84 SER A O 1
ATOM 653 N N . LEU A 1 85 ? -3.512 18.603 12.205 1.00 88.81 85 LEU A N 1
ATOM 654 C CA . LEU A 1 85 ? -2.788 19.000 10.999 1.00 88.81 85 LEU A CA 1
ATOM 655 C C . LEU A 1 85 ? -1.281 19.130 11.260 1.00 88.81 85 LEU A C 1
ATOM 657 O O . LEU A 1 85 ? -0.479 18.524 10.558 1.00 88.81 85 LEU A O 1
ATOM 661 N N . GLY A 1 86 ? -0.892 19.846 12.316 1.00 91.00 86 GLY A N 1
ATOM 662 C CA . GLY A 1 86 ? 0.502 20.008 12.723 1.00 91.00 86 GLY A CA 1
ATOM 663 C C . GLY A 1 86 ? 1.171 18.671 13.038 1.00 91.00 86 GLY A C 1
ATOM 664 O O . GLY A 1 86 ? 2.287 18.429 12.588 1.00 91.00 86 GLY A O 1
ATOM 665 N N . ALA A 1 87 ? 0.472 17.757 13.722 1.00 91.94 87 ALA A N 1
ATOM 666 C CA . ALA A 1 87 ? 0.971 16.400 13.936 1.00 91.94 87 ALA A CA 1
ATOM 667 C C . ALA A 1 87 ? 1.141 15.630 12.615 1.00 91.94 87 ALA A C 1
ATOM 669 O O . ALA A 1 87 ? 2.105 14.882 12.465 1.00 91.94 87 ALA A O 1
ATOM 670 N N . GLY A 1 88 ? 0.234 15.808 11.650 1.00 92.69 88 GLY A N 1
ATOM 671 C CA . GLY A 1 88 ? 0.338 15.231 10.309 1.00 92.69 88 GLY A CA 1
ATOM 672 C C . GLY A 1 88 ? 1.563 15.723 9.538 1.00 92.69 88 GLY A C 1
ATOM 673 O O . GLY A 1 88 ? 2.369 14.900 9.099 1.00 92.69 88 GLY A O 1
ATOM 674 N N . LEU A 1 89 ? 1.748 17.043 9.464 1.00 94.62 89 LEU A N 1
ATOM 675 C CA . LEU A 1 89 ? 2.906 17.681 8.830 1.00 94.62 89 LEU A CA 1
ATOM 676 C C . LEU A 1 89 ? 4.220 17.272 9.502 1.00 94.62 89 LEU A C 1
ATOM 678 O O . LEU A 1 89 ? 5.170 16.893 8.820 1.00 94.62 89 LEU A O 1
ATOM 682 N N . LEU A 1 90 ? 4.256 17.274 10.838 1.00 96.00 90 LEU A N 1
ATOM 683 C CA . LEU A 1 90 ? 5.415 16.827 11.606 1.00 96.00 90 LEU A CA 1
ATOM 684 C C . LEU A 1 90 ? 5.732 15.352 11.327 1.00 96.00 90 LEU A C 1
ATOM 686 O O . LEU A 1 90 ? 6.887 15.007 11.111 1.00 96.00 90 LEU A O 1
ATOM 690 N N . THR A 1 91 ? 4.716 14.486 11.268 1.00 96.75 91 THR A N 1
ATOM 691 C CA . THR A 1 91 ? 4.894 13.065 10.920 1.00 96.75 91 THR A CA 1
ATOM 692 C C . THR A 1 91 ? 5.484 12.911 9.518 1.00 96.75 91 THR A C 1
ATOM 694 O O . THR A 1 91 ? 6.400 12.111 9.320 1.00 96.75 91 THR A O 1
ATOM 697 N N . PHE A 1 92 ? 4.982 13.672 8.542 1.00 96.94 92 PHE A N 1
ATOM 698 C CA . PHE A 1 92 ? 5.495 13.633 7.173 1.00 96.94 92 PHE A CA 1
ATOM 699 C C . PHE A 1 92 ? 6.953 14.091 7.104 1.00 96.94 92 PHE A C 1
ATOM 701 O O . PHE A 1 92 ? 7.780 13.399 6.514 1.00 96.94 92 PHE A O 1
ATOM 708 N N . LEU A 1 93 ? 7.285 15.197 7.770 1.00 96.88 93 LEU A N 1
ATOM 709 C CA . LEU A 1 93 ? 8.642 15.733 7.811 1.00 96.88 93 LEU A CA 1
ATOM 710 C C . LEU A 1 93 ? 9.612 14.776 8.513 1.00 96.88 93 LEU A C 1
ATOM 712 O O . LEU A 1 93 ? 10.635 14.420 7.936 1.00 96.88 93 LEU A O 1
ATOM 716 N N . LEU A 1 94 ? 9.275 14.301 9.717 1.00 97.44 94 LEU A N 1
ATOM 717 C CA . LEU A 1 94 ? 10.129 13.380 10.475 1.00 97.44 94 LEU A CA 1
ATOM 718 C C . LEU A 1 94 ? 10.318 12.048 9.746 1.00 97.44 94 LEU A C 1
ATOM 720 O O . LEU A 1 94 ? 11.435 11.541 9.680 1.00 97.44 94 LEU A O 1
ATOM 724 N N . SER A 1 95 ? 9.248 11.487 9.170 1.00 96.94 95 SER A N 1
ATOM 725 C CA . SER A 1 95 ? 9.372 10.262 8.375 1.00 96.94 95 SER A CA 1
ATOM 726 C C . SER A 1 95 ? 10.189 10.497 7.104 1.00 96.94 95 SER A C 1
ATOM 728 O O . SER A 1 95 ? 10.998 9.644 6.767 1.00 96.94 95 SER A O 1
ATOM 730 N N . GLY A 1 96 ? 10.053 11.651 6.443 1.00 95.81 96 GLY A N 1
ATOM 731 C CA . GLY A 1 96 ? 10.857 12.033 5.280 1.00 95.81 96 GLY A CA 1
ATOM 732 C C . GLY A 1 96 ? 12.347 12.174 5.585 1.00 95.81 96 GLY A C 1
ATOM 733 O O . GLY A 1 96 ? 13.167 11.650 4.835 1.00 95.81 96 GLY A O 1
ATOM 734 N N . VAL A 1 97 ? 12.696 12.804 6.711 1.00 95.25 97 VAL A N 1
ATOM 735 C CA . VAL A 1 97 ? 14.085 12.890 7.196 1.00 95.25 97 VAL A CA 1
ATOM 736 C C . VAL A 1 97 ? 14.628 11.502 7.524 1.00 95.25 97 VAL A C 1
ATOM 738 O O . VAL A 1 97 ? 15.713 11.155 7.065 1.00 95.25 97 VAL A O 1
ATOM 741 N N . LEU A 1 98 ? 13.858 10.670 8.238 1.00 94.75 98 LEU A N 1
ATOM 742 C CA . LEU A 1 98 ? 14.231 9.273 8.475 1.00 94.75 98 LEU A CA 1
ATOM 743 C C . LEU A 1 98 ? 14.463 8.534 7.147 1.00 94.75 98 LEU A C 1
ATOM 745 O O . LEU A 1 98 ? 15.432 7.797 7.017 1.00 94.75 98 LEU A O 1
ATOM 749 N N . GLY A 1 99 ? 13.614 8.767 6.146 1.00 93.12 99 GLY A N 1
ATOM 750 C CA . GLY A 1 99 ? 13.761 8.220 4.800 1.00 93.12 99 GLY A CA 1
ATOM 751 C C . GLY A 1 99 ? 15.069 8.620 4.126 1.00 93.12 99 GLY A C 1
ATOM 752 O O . GLY A 1 99 ? 15.770 7.759 3.608 1.00 93.12 99 GLY A O 1
ATOM 753 N N . LEU A 1 100 ? 15.428 9.906 4.167 1.00 91.69 100 LEU A N 1
ATOM 754 C CA . LEU A 1 100 ? 16.707 10.391 3.640 1.00 91.69 100 LEU A CA 1
ATOM 755 C C . LEU A 1 100 ? 17.892 9.708 4.329 1.00 91.69 100 LEU A C 1
ATOM 757 O O . LEU A 1 100 ? 18.769 9.189 3.645 1.00 91.69 100 LEU A O 1
ATOM 761 N N . ILE A 1 101 ? 17.877 9.626 5.661 1.00 91.88 101 ILE A N 1
ATOM 762 C CA . ILE A 1 101 ? 18.926 8.938 6.424 1.00 91.88 101 ILE A CA 1
ATOM 763 C C . ILE A 1 101 ? 19.042 7.474 5.974 1.00 91.88 101 ILE A C 1
ATOM 765 O O . ILE A 1 101 ? 20.134 7.005 5.689 1.00 91.88 101 ILE A O 1
ATOM 769 N N . LEU A 1 102 ? 17.928 6.750 5.838 1.00 90.12 102 LEU A N 1
ATOM 770 C CA . LEU A 1 102 ? 17.951 5.336 5.438 1.00 90.12 102 LEU A CA 1
ATOM 771 C C . LEU A 1 102 ? 18.401 5.103 3.988 1.00 90.12 102 LEU A C 1
ATOM 773 O O . LEU A 1 102 ? 18.896 4.021 3.681 1.00 90.12 102 LEU A O 1
ATOM 777 N N . PHE A 1 103 ? 18.202 6.076 3.096 1.00 87.06 103 PHE A N 1
ATOM 778 C CA . PHE A 1 103 ? 18.628 5.983 1.695 1.00 87.06 103 PHE A CA 1
ATOM 779 C C . PHE A 1 103 ? 20.118 6.289 1.503 1.00 87.06 103 PHE A C 1
ATOM 781 O O . PHE A 1 103 ? 20.713 5.762 0.566 1.00 87.06 103 PHE A O 1
ATOM 788 N N . TYR A 1 104 ? 20.709 7.125 2.362 1.00 85.12 104 TYR A N 1
ATOM 789 C CA . TYR A 1 104 ? 22.102 7.572 2.227 1.00 85.12 104 TYR A CA 1
ATOM 790 C C . TYR A 1 104 ? 23.052 7.005 3.290 1.00 85.12 104 TYR A C 1
ATOM 792 O O . TYR A 1 104 ? 24.263 7.063 3.112 1.00 85.12 104 TYR A O 1
ATOM 800 N N . SER A 1 105 ? 22.541 6.416 4.373 1.00 79.44 105 SER A N 1
ATOM 801 C CA . SER A 1 105 ? 23.352 5.829 5.444 1.00 79.44 105 SER A CA 1
ATOM 802 C C . SER A 1 105 ? 23.180 4.310 5.532 1.00 79.44 105 SER A C 1
ATOM 804 O O . SER A 1 105 ? 22.066 3.788 5.571 1.00 79.44 105 SER A O 1
ATOM 806 N N . ASN A 1 106 ? 24.294 3.585 5.657 1.00 71.88 106 ASN A N 1
ATOM 807 C CA . ASN A 1 106 ? 24.298 2.142 5.915 1.00 71.88 106 ASN A CA 1
ATOM 808 C C . ASN A 1 106 ? 24.229 1.871 7.426 1.00 71.88 106 ASN A C 1
ATOM 810 O O . ASN A 1 106 ? 25.247 1.691 8.087 1.00 71.88 106 ASN A O 1
ATOM 814 N N . LEU A 1 107 ? 23.014 1.884 7.978 1.00 67.00 107 LEU A N 1
ATOM 815 C CA . LEU A 1 107 ? 22.755 1.659 9.411 1.00 67.00 107 LEU A CA 1
ATOM 816 C C . LEU A 1 107 ? 22.515 0.182 9.775 1.00 67.00 107 LEU A C 1
ATOM 818 O O . LEU A 1 107 ? 22.406 -0.152 10.956 1.00 67.00 107 LEU A O 1
ATOM 822 N N . THR A 1 108 ? 22.416 -0.701 8.780 1.00 63.47 108 THR A N 1
ATOM 823 C CA . THR A 1 108 ? 22.349 -2.156 8.975 1.00 63.47 108 THR A CA 1
ATOM 824 C C . THR A 1 108 ? 23.520 -2.837 8.253 1.00 63.47 108 THR A C 1
ATOM 826 O O . THR A 1 108 ? 24.157 -2.198 7.407 1.00 63.47 108 THR A O 1
ATOM 829 N N . PRO A 1 109 ? 23.850 -4.100 8.593 1.00 63.19 109 PRO A N 1
ATOM 830 C CA . PRO A 1 109 ? 24.925 -4.834 7.932 1.00 63.19 109 PRO A CA 1
ATOM 831 C C . PRO A 1 109 ? 24.779 -4.804 6.406 1.00 63.19 109 PRO A C 1
ATOM 833 O O . PRO A 1 109 ? 23.683 -4.983 5.876 1.00 63.19 109 PRO A O 1
ATOM 836 N N . THR A 1 110 ? 25.888 -4.599 5.695 1.00 60.62 110 THR A N 1
ATOM 837 C CA . THR A 1 110 ? 25.914 -4.402 4.232 1.00 60.62 110 THR A CA 1
ATOM 838 C C . THR A 1 110 ? 25.311 -5.573 3.454 1.00 60.62 110 THR A C 1
ATOM 840 O O . THR A 1 110 ? 24.686 -5.364 2.418 1.00 60.62 110 THR A O 1
ATOM 843 N N . GLU A 1 111 ? 25.414 -6.788 3.992 1.00 57.00 111 GLU A N 1
ATOM 844 C CA . GLU A 1 111 ? 24.811 -8.016 3.455 1.00 57.00 111 GLU A CA 1
ATOM 845 C C . GLU A 1 111 ? 23.270 -7.965 3.421 1.00 57.00 111 GLU A C 1
ATOM 847 O O . GLU A 1 111 ? 22.638 -8.629 2.601 1.00 57.00 111 GLU A O 1
ATOM 852 N N . MET A 1 112 ? 22.659 -7.139 4.277 1.00 58.34 112 MET A N 1
ATOM 853 C CA . MET A 1 112 ? 21.209 -7.032 4.473 1.00 58.34 112 MET A CA 1
ATOM 854 C C . MET A 1 112 ? 20.656 -5.652 4.086 1.00 58.34 112 MET A C 1
ATOM 856 O O . MET A 1 112 ? 19.491 -5.358 4.362 1.00 58.34 112 MET A O 1
ATOM 860 N N . ALA A 1 113 ? 21.436 -4.817 3.387 1.00 55.34 113 ALA A N 1
ATOM 861 C CA . ALA A 1 113 ? 21.048 -3.452 3.013 1.00 55.34 113 ALA A CA 1
ATOM 862 C C . ALA A 1 113 ? 19.744 -3.381 2.185 1.00 55.34 113 ALA A C 1
ATOM 864 O O . ALA A 1 113 ? 18.973 -2.427 2.308 1.00 55.34 113 ALA A O 1
ATOM 865 N N . PHE A 1 114 ? 19.420 -4.432 1.417 1.00 56.19 114 PHE A N 1
ATOM 866 C CA . PHE A 1 114 ? 18.133 -4.569 0.714 1.00 56.19 114 PHE A CA 1
ATOM 867 C C . PHE A 1 114 ? 16.914 -4.562 1.659 1.00 56.19 114 PHE A C 1
ATOM 869 O O . PHE A 1 114 ? 15.798 -4.266 1.231 1.00 56.19 114 PHE A O 1
ATOM 876 N N . GLN A 1 115 ? 17.115 -4.860 2.946 1.00 63.62 115 GLN A N 1
ATOM 877 C CA . GLN A 1 115 ? 16.090 -4.900 3.988 1.00 63.62 115 GLN A CA 1
ATOM 878 C C . GLN A 1 115 ? 16.094 -3.656 4.895 1.00 63.62 115 GLN A C 1
ATOM 880 O O . GLN A 1 115 ? 15.320 -3.619 5.851 1.00 63.62 115 GLN A O 1
ATOM 885 N N . ASN A 1 116 ? 16.875 -2.608 4.589 1.00 71.31 116 ASN A N 1
ATOM 886 C CA . ASN A 1 116 ? 16.968 -1.376 5.399 1.00 71.31 116 ASN A CA 1
ATOM 887 C C . ASN A 1 116 ? 15.610 -0.723 5.707 1.00 71.31 116 ASN A C 1
ATOM 889 O O . ASN A 1 116 ? 15.442 -0.051 6.724 1.00 71.31 116 ASN A O 1
ATOM 893 N N . LEU A 1 117 ? 14.614 -0.940 4.847 1.00 84.25 117 LEU A N 1
ATOM 894 C CA . LEU A 1 117 ? 13.272 -0.394 5.016 1.00 84.25 117 LEU A CA 1
ATOM 895 C C . LEU A 1 117 ? 12.381 -1.229 5.946 1.00 84.25 117 LEU A C 1
ATOM 897 O O . LEU A 1 117 ? 11.397 -0.700 6.464 1.00 84.25 117 LEU A O 1
ATOM 901 N N . LEU A 1 118 ? 12.689 -2.511 6.178 1.00 89.31 118 LEU A N 1
ATOM 902 C CA . LEU A 1 118 ? 11.856 -3.403 6.992 1.00 89.31 118 LEU A CA 1
ATOM 903 C C . LEU A 1 118 ? 11.687 -2.886 8.432 1.00 89.31 118 LEU A C 1
ATOM 905 O O . LEU A 1 118 ? 10.537 -2.746 8.858 1.00 89.31 118 LEU A O 1
ATOM 909 N N . PRO A 1 119 ? 12.753 -2.509 9.167 1.00 92.31 119 PRO A N 1
ATOM 910 C CA . PRO A 1 119 ? 12.606 -1.988 10.524 1.00 92.31 119 PRO A CA 1
ATOM 911 C C . PRO A 1 119 ? 11.823 -0.674 10.567 1.00 92.31 119 PRO A C 1
ATOM 913 O O . PRO A 1 119 ? 10.990 -0.472 11.452 1.00 92.31 119 PRO A O 1
ATOM 916 N N . ALA A 1 120 ? 12.027 0.191 9.569 1.00 93.69 120 ALA A N 1
ATOM 917 C CA . ALA A 1 120 ? 11.299 1.446 9.440 1.00 93.69 120 ALA A CA 1
ATOM 918 C C . ALA A 1 120 ? 9.803 1.216 9.184 1.00 93.69 120 ALA A C 1
ATOM 920 O O . ALA A 1 120 ? 8.977 1.845 9.835 1.00 93.69 120 ALA A O 1
ATOM 921 N N . PHE A 1 121 ? 9.423 0.289 8.300 1.00 92.31 121 PHE A N 1
ATOM 922 C CA . PHE A 1 121 ? 8.015 -0.040 8.052 1.00 92.31 121 PHE A CA 1
ATOM 923 C C . PHE A 1 121 ? 7.341 -0.689 9.263 1.00 92.31 121 PHE A C 1
ATOM 925 O O . PHE A 1 121 ? 6.201 -0.347 9.596 1.00 92.31 121 PHE A O 1
ATOM 932 N N . VAL A 1 122 ? 8.043 -1.594 9.947 1.00 94.56 122 VAL A N 1
ATOM 933 C CA . VAL A 1 122 ? 7.546 -2.220 11.178 1.00 94.56 122 VAL A CA 1
ATOM 934 C C . VAL A 1 122 ? 7.326 -1.158 12.260 1.00 94.56 122 VAL A C 1
ATOM 936 O O . VAL A 1 122 ? 6.248 -1.121 12.859 1.00 94.56 122 VAL A O 1
ATOM 939 N N . GLY A 1 123 ? 8.283 -0.250 12.456 1.00 95.62 123 GLY A N 1
ATOM 940 C CA . GLY A 1 123 ? 8.169 0.842 13.420 1.00 95.62 123 GLY A CA 1
ATOM 941 C C . GLY A 1 123 ? 7.146 1.914 13.032 1.00 95.62 123 GLY A C 1
ATOM 942 O O . GLY A 1 123 ? 6.382 2.352 13.875 1.00 95.62 123 GLY A O 1
ATOM 943 N N . LEU A 1 124 ? 7.042 2.321 11.767 1.00 95.50 124 LEU A N 1
ATOM 944 C CA . LEU A 1 124 ? 6.114 3.385 11.354 1.00 95.50 124 LEU A CA 1
ATOM 945 C C . LEU A 1 124 ? 4.648 2.929 11.350 1.00 95.50 124 LEU A C 1
ATOM 947 O O . LEU A 1 124 ? 3.755 3.743 11.590 1.00 95.50 124 LEU A O 1
ATOM 951 N N . PHE A 1 125 ? 4.378 1.649 11.065 1.00 93.50 125 PHE A N 1
ATOM 952 C CA . PHE A 1 125 ? 3.011 1.174 10.813 1.00 93.50 125 PHE A CA 1
ATOM 953 C C . PHE A 1 125 ? 2.539 0.053 11.743 1.00 93.50 125 PHE A C 1
ATOM 955 O O . PHE A 1 125 ? 1.383 0.087 12.176 1.00 93.50 125 PHE A O 1
ATOM 962 N N . ALA A 1 126 ? 3.381 -0.942 12.038 1.00 93.81 126 ALA A N 1
ATOM 963 C CA . ALA A 1 126 ? 2.952 -2.149 12.745 1.00 93.81 126 ALA A CA 1
ATOM 964 C C . ALA A 1 126 ? 2.998 -1.978 14.272 1.00 93.81 126 ALA A C 1
ATOM 966 O O . ALA A 1 126 ? 1.962 -2.085 14.935 1.00 93.81 126 ALA A O 1
ATOM 967 N N . ILE A 1 127 ? 4.171 -1.651 14.825 1.00 95.44 127 ILE A N 1
ATOM 968 C CA . ILE A 1 127 ? 4.378 -1.504 16.275 1.00 95.44 127 ILE A CA 1
ATOM 969 C C . ILE A 1 127 ? 3.437 -0.453 16.895 1.00 95.44 127 ILE A C 1
ATOM 971 O O . ILE A 1 127 ? 2.795 -0.783 17.892 1.00 95.44 127 ILE A O 1
ATOM 975 N N . PRO A 1 128 ? 3.242 0.757 16.324 1.00 94.88 128 PRO A N 1
ATOM 976 C CA . PRO A 1 128 ? 2.370 1.776 16.909 1.00 94.88 128 PRO A CA 1
ATOM 977 C C . PRO A 1 128 ? 0.940 1.282 17.116 1.00 94.88 128 PRO A C 1
ATOM 979 O O . PRO A 1 128 ? 0.294 1.598 18.115 1.00 94.88 128 PRO A O 1
ATOM 982 N N . TRP A 1 129 ? 0.439 0.475 16.179 1.00 87.88 129 TRP A N 1
ATOM 983 C CA . TRP A 1 129 ? -0.905 -0.075 16.270 1.00 87.88 129 TRP A CA 1
ATOM 984 C C . TRP A 1 129 ? -1.011 -1.168 17.333 1.00 87.88 129 TRP A C 1
ATOM 986 O O . TRP A 1 129 ? -1.976 -1.194 18.097 1.00 87.88 129 TRP A O 1
ATOM 996 N N . VAL A 1 130 ? -0.004 -2.036 17.413 1.00 91.69 130 VAL A N 1
ATOM 997 C CA . VAL A 1 130 ? 0.073 -3.086 18.431 1.00 91.69 130 VAL A CA 1
ATOM 998 C C . VAL A 1 130 ? 0.187 -2.482 19.835 1.00 91.69 130 VAL A C 1
ATOM 1000 O O . VAL A 1 130 ? -0.547 -2.890 20.734 1.00 91.69 130 VAL A O 1
ATOM 1003 N N . LEU A 1 131 ? 1.025 -1.457 20.013 1.00 92.44 131 LEU A N 1
ATOM 1004 C CA . LEU A 1 131 ? 1.157 -0.730 21.278 1.00 92.44 131 LEU A CA 1
ATOM 1005 C C . LEU A 1 131 ? -0.161 -0.072 21.691 1.00 92.44 131 LEU A C 1
ATOM 1007 O O . LEU A 1 131 ? -0.590 -0.228 22.834 1.00 92.44 131 LEU A O 1
ATOM 1011 N N . LEU A 1 132 ? -0.856 0.595 20.763 1.00 89.62 132 LEU A N 1
ATOM 1012 C CA . LEU A 1 132 ? -2.157 1.185 21.075 1.00 89.62 132 LEU A CA 1
ATOM 1013 C C . LEU A 1 132 ? -3.173 0.117 21.505 1.00 89.62 132 LEU A C 1
ATOM 1015 O O . LEU A 1 132 ? -3.927 0.336 22.451 1.00 89.62 132 LEU A O 1
ATOM 1019 N N . ASN A 1 133 ? -3.197 -1.042 20.849 1.00 87.12 133 ASN A N 1
ATOM 1020 C CA . ASN A 1 133 ? -4.094 -2.136 21.227 1.00 87.12 133 ASN A CA 1
ATOM 1021 C C . ASN A 1 133 ? -3.785 -2.681 22.633 1.00 87.12 133 ASN A C 1
ATOM 1023 O O . ASN A 1 133 ? -4.708 -3.010 23.378 1.00 87.12 133 ASN A O 1
ATOM 1027 N N . LEU A 1 134 ? -2.507 -2.733 23.023 1.00 89.81 134 LEU A N 1
ATOM 1028 C CA . LEU A 1 134 ? -2.089 -3.143 24.367 1.00 89.81 134 LEU A CA 1
ATOM 1029 C C . LEU A 1 134 ? -2.513 -2.139 25.452 1.00 89.81 134 LEU A C 1
ATOM 1031 O O . LEU A 1 134 ? -2.877 -2.564 26.553 1.00 89.81 134 LEU A O 1
ATOM 1035 N N . ILE A 1 135 ? -2.494 -0.840 25.131 1.00 89.69 135 ILE A N 1
ATOM 1036 C CA . ILE A 1 135 ? -2.817 0.261 26.056 1.00 89.69 135 ILE A CA 1
ATOM 1037 C C . ILE A 1 135 ? -4.331 0.510 26.154 1.00 89.69 135 ILE A C 1
ATOM 1039 O O . ILE A 1 135 ? -4.851 0.717 27.244 1.00 89.69 135 ILE A O 1
ATOM 1043 N N . SER A 1 136 ? -5.054 0.478 25.032 1.00 80.50 136 SER A N 1
ATOM 1044 C CA . SER A 1 136 ? -6.455 0.930 24.925 1.00 80.50 136 SER A CA 1
ATOM 1045 C C . SER A 1 136 ? -7.498 0.021 25.587 1.00 80.50 136 SER A C 1
ATOM 1047 O O . SER A 1 136 ? -8.674 0.379 25.601 1.00 80.50 136 SER A O 1
ATOM 1049 N N . GLN A 1 137 ? -7.101 -1.151 26.102 1.00 75.38 137 GLN A N 1
ATOM 1050 C CA . GLN A 1 137 ? -7.951 -2.134 26.802 1.00 75.38 137 GLN A CA 1
ATOM 1051 C C . GLN A 1 137 ? -9.318 -2.412 26.138 1.00 75.38 137 GLN A C 1
ATOM 1053 O O . GLN A 1 137 ? -10.288 -2.782 26.802 1.00 75.38 137 GLN A O 1
ATOM 1058 N N . THR A 1 138 ? -9.418 -2.246 24.817 1.00 77.56 138 THR A N 1
ATOM 1059 C CA . THR A 1 138 ? -10.694 -2.377 24.113 1.00 77.56 138 THR A CA 1
ATOM 1060 C C . THR A 1 138 ? -11.088 -3.850 24.044 1.00 77.56 138 THR A C 1
ATOM 1062 O O . THR A 1 138 ? -10.348 -4.672 23.504 1.00 77.56 138 THR A O 1
ATOM 1065 N N . ARG A 1 139 ? -12.262 -4.193 24.584 1.00 81.44 139 ARG A N 1
ATOM 1066 C CA . ARG A 1 139 ? -12.821 -5.548 24.491 1.00 81.44 139 ARG A CA 1
ATOM 1067 C C . ARG A 1 139 ? -13.592 -5.698 23.187 1.00 81.44 139 ARG A C 1
ATOM 1069 O O . ARG A 1 139 ? -14.462 -4.885 22.880 1.00 81.44 139 ARG A O 1
ATOM 1076 N N . VAL A 1 140 ? -13.269 -6.738 22.425 1.00 85.25 140 VAL A N 1
ATOM 1077 C CA . VAL A 1 140 ? -13.979 -7.048 21.182 1.00 85.25 140 VAL A CA 1
ATOM 1078 C C . VAL A 1 140 ? -15.317 -7.700 21.541 1.00 85.25 140 VAL A C 1
ATOM 1080 O O . VAL A 1 140 ? -15.316 -8.713 22.240 1.00 85.25 140 VAL A O 1
ATOM 1083 N N . PRO A 1 141 ? -16.462 -7.147 21.103 1.00 89.00 141 PRO A N 1
ATOM 1084 C CA . PRO A 1 141 ? -17.753 -7.766 21.373 1.00 89.00 141 PRO A CA 1
ATOM 1085 C C . PRO A 1 141 ? -17.929 -9.047 20.545 1.00 89.00 141 PRO A C 1
ATOM 1087 O O . PRO A 1 141 ? -17.290 -9.216 19.502 1.00 89.00 141 PRO A O 1
ATOM 1090 N N . ALA A 1 142 ? -18.833 -9.930 20.978 1.00 87.81 142 ALA A N 1
ATOM 1091 C CA . ALA A 1 142 ? -19.210 -11.113 20.205 1.00 87.81 142 ALA A CA 1
ATOM 1092 C C . ALA A 1 142 ? -19.671 -10.709 18.792 1.00 87.81 142 ALA A C 1
ATOM 1094 O O . ALA A 1 142 ? -20.410 -9.740 18.627 1.00 87.81 142 ALA A O 1
ATOM 1095 N N . GLN A 1 143 ? -19.193 -11.418 17.768 1.00 91.81 143 GLN A N 1
ATOM 1096 C CA . GLN A 1 143 ? -19.465 -11.082 16.368 1.00 91.81 143 GLN A CA 1
ATOM 1097 C C . GLN A 1 143 ? -20.650 -11.881 15.831 1.00 91.81 143 GLN A C 1
ATOM 1099 O O . GLN A 1 143 ? -20.796 -13.065 16.135 1.00 91.81 143 GLN A O 1
ATOM 1104 N N . HIS A 1 144 ? -21.451 -11.253 14.973 1.00 88.75 144 HIS A N 1
ATOM 1105 C CA . HIS A 1 144 ? -22.543 -11.917 14.276 1.00 88.75 144 HIS A CA 1
ATOM 1106 C C . HIS A 1 144 ? -22.092 -12.435 12.902 1.00 88.75 144 HIS A C 1
ATOM 1108 O O . HIS A 1 144 ? -21.461 -11.716 12.122 1.00 88.75 144 HIS A O 1
ATOM 1114 N N . LEU A 1 145 ? -22.436 -13.687 12.591 1.00 88.69 145 LEU A N 1
ATOM 1115 C CA . LEU A 1 145 ? -22.211 -14.283 11.274 1.00 88.69 145 LEU A CA 1
ATOM 1116 C C . LEU A 1 145 ? -23.390 -13.947 10.359 1.00 88.69 145 LEU A C 1
ATOM 1118 O O . LEU A 1 145 ? -24.391 -14.664 10.327 1.00 88.69 145 LEU A O 1
ATOM 1122 N N . SER A 1 146 ? -23.266 -12.847 9.618 1.00 84.38 146 SER A N 1
ATOM 1123 C CA . SER A 1 146 ? -24.282 -12.451 8.647 1.00 84.38 146 SER A CA 1
ATOM 1124 C C . SER A 1 146 ? -24.375 -13.465 7.500 1.00 84.38 146 SER A C 1
ATOM 1126 O O . SER A 1 146 ? -23.367 -13.932 6.966 1.00 84.38 146 SER A O 1
ATOM 1128 N N . ARG A 1 147 ? -25.607 -13.821 7.118 1.00 85.12 147 ARG A N 1
ATOM 1129 C CA . ARG A 1 147 ? -25.880 -14.691 5.956 1.00 85.12 147 ARG A CA 1
ATOM 1130 C C . ARG A 1 147 ? -25.980 -13.913 4.645 1.00 85.12 147 ARG A C 1
ATOM 1132 O O . ARG A 1 147 ? -25.790 -14.489 3.582 1.00 85.12 147 ARG A O 1
ATOM 1139 N N . SER A 1 148 ? -26.270 -12.620 4.729 1.00 87.50 148 SER A N 1
ATOM 1140 C CA . SER A 1 148 ? -26.387 -11.704 3.599 1.00 87.50 148 SER A CA 1
ATOM 1141 C C . SER A 1 148 ? -25.598 -10.425 3.866 1.00 87.50 148 SER A C 1
ATOM 1143 O O . SER A 1 148 ? -25.189 -10.142 4.997 1.00 87.50 148 SER A O 1
ATOM 1145 N N . VAL A 1 149 ? -25.366 -9.665 2.799 1.00 88.62 149 VAL A N 1
ATOM 1146 C CA . VAL A 1 149 ? -24.775 -8.329 2.844 1.00 88.62 149 VAL A CA 1
ATOM 1147 C C . VAL A 1 149 ? -25.695 -7.373 2.100 1.00 88.62 149 VAL A C 1
ATOM 1149 O O . VAL A 1 149 ? -26.218 -7.718 1.041 1.00 88.62 149 VAL A O 1
ATOM 1152 N N . ASP A 1 150 ? -25.906 -6.183 2.654 1.00 88.31 150 ASP A N 1
ATOM 1153 C CA . ASP A 1 150 ? -26.740 -5.162 2.019 1.00 88.31 150 ASP A CA 1
ATOM 1154 C C . ASP A 1 150 ? -25.912 -4.391 0.980 1.00 88.31 150 ASP A C 1
ATOM 1156 O O . ASP A 1 150 ? -25.320 -3.344 1.269 1.00 88.31 150 ASP A O 1
ATOM 1160 N N . LEU A 1 151 ? -25.805 -4.981 -0.214 1.00 91.62 151 LEU A N 1
ATOM 1161 C CA . LEU A 1 151 ? -25.081 -4.450 -1.362 1.00 91.62 151 LEU A CA 1
ATOM 1162 C C . LEU A 1 151 ? -25.969 -4.449 -2.607 1.00 91.62 151 LEU A C 1
ATOM 1164 O O . LEU A 1 151 ? -26.329 -5.503 -3.125 1.00 91.62 151 LEU A O 1
ATOM 1168 N N . SER A 1 152 ? -26.249 -3.261 -3.144 1.00 94.31 152 SER A N 1
ATOM 1169 C CA . SER A 1 152 ? -26.859 -3.139 -4.468 1.00 94.31 152 SER A CA 1
ATOM 1170 C C . SER A 1 152 ? -25.804 -3.281 -5.578 1.00 94.31 152 SER A C 1
ATOM 1172 O O . SER A 1 152 ? -24.645 -2.894 -5.377 1.00 94.31 152 SER A O 1
ATOM 1174 N N . PRO A 1 153 ? -26.174 -3.758 -6.783 1.00 93.56 153 PRO A N 1
ATOM 1175 C CA . PRO A 1 153 ? -25.245 -3.856 -7.913 1.00 93.56 153 PRO A CA 1
ATOM 1176 C C . PRO A 1 153 ? -24.565 -2.524 -8.257 1.00 93.56 153 PRO A C 1
ATOM 1178 O O . PRO A 1 153 ? -23.372 -2.489 -8.549 1.00 93.56 153 PRO A O 1
ATOM 1181 N N . GLY A 1 154 ? -25.296 -1.408 -8.146 1.00 94.75 154 GLY A N 1
ATOM 1182 C CA . GLY A 1 154 ? -24.744 -0.069 -8.360 1.00 94.75 154 GLY A CA 1
ATOM 1183 C C . GLY A 1 154 ? -23.692 0.323 -7.318 1.00 94.75 154 GLY A C 1
ATOM 1184 O O . GLY A 1 154 ? -22.692 0.954 -7.660 1.00 94.75 154 GLY A O 1
ATOM 1185 N N . LEU A 1 155 ? -23.869 -0.079 -6.055 1.00 94.25 155 LEU A N 1
ATOM 1186 C CA . LEU A 1 155 ? -22.888 0.172 -4.996 1.00 94.25 155 LEU A CA 1
ATOM 1187 C C . LEU A 1 155 ? -21.626 -0.669 -5.222 1.00 94.25 155 LEU A C 1
ATOM 1189 O O . LEU A 1 155 ? -20.519 -0.142 -5.105 1.00 94.25 155 LEU A O 1
ATOM 1193 N N . ILE A 1 156 ? -21.782 -1.930 -5.640 1.00 95.94 156 ILE A N 1
ATOM 1194 C CA . ILE A 1 156 ? -20.656 -2.792 -6.027 1.00 95.94 156 ILE A CA 1
ATOM 1195 C C . ILE A 1 156 ? -19.893 -2.168 -7.196 1.00 95.94 156 ILE A C 1
ATOM 1197 O O . ILE A 1 156 ? -18.688 -1.971 -7.081 1.00 95.94 156 ILE A O 1
ATOM 1201 N N . ALA A 1 157 ? -20.574 -1.792 -8.281 1.00 95.88 157 ALA A N 1
ATOM 1202 C CA . ALA A 1 157 ? -19.932 -1.208 -9.458 1.00 95.88 157 ALA A CA 1
ATOM 1203 C C . ALA A 1 157 ? -19.170 0.087 -9.126 1.00 95.88 157 ALA A C 1
ATOM 1205 O O . ALA A 1 157 ? -18.011 0.239 -9.511 1.00 95.88 157 ALA A O 1
ATOM 1206 N N . ARG A 1 158 ? -19.772 0.997 -8.347 1.00 95.38 158 ARG A N 1
ATOM 1207 C CA . ARG A 1 158 ? -19.104 2.234 -7.901 1.00 95.38 158 ARG A CA 1
ATOM 1208 C C . ARG A 1 158 ? -17.918 1.954 -6.981 1.00 95.38 158 ARG A C 1
ATOM 1210 O O . ARG A 1 158 ? -16.883 2.602 -7.119 1.00 95.38 158 ARG A O 1
ATOM 1217 N N . GLY A 1 159 ? -18.062 1.006 -6.055 1.00 95.94 159 GLY A N 1
ATOM 1218 C CA . GLY A 1 159 ? -16.996 0.611 -5.139 1.00 95.94 159 GLY A CA 1
ATOM 1219 C C . GLY A 1 159 ? -15.820 -0.023 -5.866 1.00 95.94 159 GLY A C 1
ATOM 1220 O O . GLY A 1 159 ? -14.688 0.430 -5.708 1.00 95.94 159 GLY A O 1
ATOM 1221 N N . VAL A 1 160 ? -16.089 -1.013 -6.716 1.00 97.50 160 VAL A N 1
ATOM 1222 C CA . VAL A 1 160 ? -15.085 -1.686 -7.546 1.00 97.50 160 VAL A CA 1
ATOM 1223 C C . VAL A 1 160 ? -14.428 -0.699 -8.502 1.00 97.50 160 VAL A C 1
ATOM 1225 O O . VAL A 1 160 ? -13.207 -0.679 -8.565 1.00 97.50 160 VAL A O 1
ATOM 1228 N N . GLY A 1 161 ? -15.189 0.168 -9.174 1.00 96.94 161 GLY A N 1
ATOM 1229 C CA . GLY A 1 161 ? -14.645 1.191 -10.071 1.00 96.94 161 GLY A CA 1
ATOM 1230 C C . GLY A 1 161 ? -13.707 2.166 -9.355 1.00 96.94 161 GLY A C 1
ATOM 1231 O O . GLY A 1 161 ? -12.576 2.371 -9.790 1.00 96.94 161 GLY A O 1
ATOM 1232 N N . ALA A 1 162 ? -14.116 2.708 -8.204 1.00 95.81 162 ALA A N 1
ATOM 1233 C CA . ALA A 1 162 ? -13.254 3.579 -7.404 1.00 95.81 162 ALA A CA 1
ATOM 1234 C C . ALA A 1 162 ? -12.012 2.845 -6.880 1.00 95.81 162 ALA A C 1
ATOM 1236 O O . ALA A 1 162 ? -10.899 3.367 -6.933 1.00 95.81 162 ALA A O 1
ATOM 1237 N N . GLY A 1 163 ? -12.189 1.610 -6.406 1.00 96.38 163 GLY A N 1
ATOM 1238 C CA . GLY A 1 163 ? -11.074 0.766 -5.993 1.00 96.38 163 GLY A CA 1
ATOM 1239 C C . GLY A 1 163 ? -10.134 0.437 -7.149 1.00 96.38 163 GLY A C 1
ATOM 1240 O O . GLY A 1 163 ? -8.927 0.396 -6.947 1.00 96.38 163 GLY A O 1
ATOM 1241 N N . ALA A 1 164 ? -10.660 0.284 -8.363 1.00 97.44 164 ALA A N 1
ATOM 1242 C CA . ALA A 1 164 ? -9.878 0.016 -9.554 1.00 97.44 164 ALA A CA 1
ATOM 1243 C C . ALA A 1 164 ? -9.011 1.184 -9.979 1.00 97.44 164 ALA A C 1
ATOM 1245 O O . ALA A 1 164 ? -7.816 0.994 -10.206 1.00 97.44 164 ALA A O 1
ATOM 1246 N N . LEU A 1 165 ? -9.579 2.388 -9.988 1.00 96.31 165 LEU A N 1
ATOM 1247 C CA . LEU A 1 165 ? -8.821 3.610 -10.233 1.00 96.31 165 LEU A CA 1
ATOM 1248 C C . LEU A 1 165 ? -7.672 3.747 -9.227 1.00 96.31 165 LEU A C 1
ATOM 1250 O O . LEU A 1 165 ? -6.524 3.920 -9.625 1.00 96.31 165 LEU A O 1
ATOM 1254 N N . GLY A 1 166 ? -7.960 3.602 -7.930 1.00 95.62 166 GLY A N 1
ATOM 1255 C CA . GLY A 1 166 ? -6.945 3.742 -6.884 1.00 95.62 166 GLY A CA 1
ATOM 1256 C C . GLY A 1 166 ? -5.898 2.627 -6.887 1.00 95.62 166 GLY A C 1
ATOM 1257 O O . GLY A 1 166 ? -4.708 2.897 -6.737 1.00 95.62 166 GLY A O 1
ATOM 1258 N N . GLY A 1 167 ? -6.331 1.381 -7.067 1.00 96.69 167 GLY A N 1
ATOM 1259 C CA . GLY A 1 167 ? -5.481 0.195 -7.015 1.00 96.69 167 GLY A CA 1
ATOM 1260 C C . GLY A 1 167 ? -4.557 0.064 -8.219 1.00 96.69 167 GLY A C 1
ATOM 1261 O O . GLY A 1 167 ? -3.371 -0.187 -8.032 1.00 96.69 167 GLY A O 1
ATOM 1262 N N . LEU A 1 168 ? -5.059 0.289 -9.440 1.00 96.62 168 LEU A N 1
ATOM 1263 C CA . LEU A 1 168 ? -4.230 0.275 -10.654 1.00 96.62 168 LEU A CA 1
ATOM 1264 C C . LEU A 1 168 ? -3.241 1.441 -10.666 1.00 96.62 168 LEU A C 1
ATOM 1266 O O . LEU A 1 168 ? -2.077 1.252 -11.017 1.00 96.62 168 LEU A O 1
ATOM 1270 N N . PHE A 1 169 ? -3.675 2.625 -10.220 1.00 95.56 169 PHE A N 1
ATOM 1271 C CA . PHE A 1 169 ? -2.785 3.771 -10.052 1.00 95.56 169 PHE A CA 1
ATOM 1272 C C . PHE A 1 169 ? -1.651 3.446 -9.067 1.00 95.56 169 PHE A C 1
ATOM 1274 O O . PHE A 1 169 ? -0.478 3.604 -9.396 1.00 95.56 169 PHE A O 1
ATOM 1281 N N . ALA A 1 170 ? -1.979 2.896 -7.895 1.00 95.00 170 ALA A N 1
ATOM 1282 C CA . ALA A 1 170 ? -0.982 2.471 -6.914 1.00 95.00 170 ALA A CA 1
ATOM 1283 C C . ALA A 1 170 ? -0.079 1.324 -7.409 1.00 95.00 170 ALA A C 1
ATOM 1285 O O . ALA A 1 170 ? 1.103 1.287 -7.087 1.00 95.00 170 ALA A O 1
ATOM 1286 N N . ALA A 1 171 ? -0.607 0.378 -8.191 1.00 94.75 171 ALA A N 1
ATOM 1287 C CA . ALA A 1 171 ? 0.178 -0.730 -8.738 1.00 94.75 171 ALA A CA 1
ATOM 1288 C C . ALA A 1 171 ? 1.235 -0.252 -9.748 1.00 94.75 171 ALA A C 1
ATOM 1290 O O . ALA A 1 171 ? 2.323 -0.823 -9.843 1.00 94.75 171 ALA A O 1
ATOM 1291 N N . PHE A 1 172 ? 0.910 0.792 -10.514 1.00 93.69 172 PHE A N 1
ATOM 1292 C CA . PHE A 1 172 ? 1.758 1.300 -11.586 1.00 93.69 172 PHE A CA 1
ATOM 1293 C C . PHE A 1 172 ? 2.832 2.275 -11.077 1.00 93.69 172 PHE A C 1
ATOM 1295 O O . PHE A 1 172 ? 4.032 2.112 -11.357 1.00 93.69 172 PHE A O 1
ATOM 1302 N N . PHE A 1 173 ? 2.416 3.285 -10.307 1.00 92.31 173 PHE A N 1
ATOM 1303 C CA . PHE A 1 173 ? 3.298 4.350 -9.837 1.00 92.31 173 PHE A CA 1
ATOM 1304 C C . PHE A 1 173 ? 4.191 3.886 -8.675 1.00 92.31 173 PHE A C 1
ATOM 1306 O O . PHE A 1 173 ? 3.729 3.189 -7.773 1.00 92.31 173 PHE A O 1
ATOM 1313 N N . PRO A 1 174 ? 5.485 4.260 -8.661 1.00 88.56 174 PRO A N 1
ATOM 1314 C CA . PRO A 1 174 ? 6.372 3.903 -7.559 1.00 88.56 174 PRO A CA 1
ATOM 1315 C C . PRO A 1 174 ? 5.896 4.550 -6.254 1.00 88.56 174 PRO A C 1
ATOM 1317 O O . PRO A 1 174 ? 5.405 5.673 -6.269 1.00 88.56 174 PRO A O 1
ATOM 1320 N N . VAL A 1 175 ? 6.089 3.866 -5.120 1.00 86.88 175 VAL A N 1
ATOM 1321 C CA . VAL A 1 175 ? 5.856 4.378 -3.747 1.00 86.88 175 VAL A CA 1
ATOM 1322 C C . VAL A 1 175 ? 4.394 4.687 -3.386 1.00 86.88 175 VAL A C 1
ATOM 1324 O O . VAL A 1 175 ? 4.040 4.692 -2.204 1.00 86.88 175 VAL A O 1
ATOM 1327 N N . VAL A 1 176 ? 3.511 4.858 -4.367 1.00 92.06 176 VAL A N 1
ATOM 1328 C CA . VAL A 1 176 ? 2.073 5.005 -4.151 1.00 92.06 176 VAL A CA 1
ATOM 1329 C C . VAL A 1 176 ? 1.509 3.678 -3.647 1.00 92.06 176 VAL A C 1
ATOM 1331 O O . VAL A 1 176 ? 1.344 2.720 -4.391 1.00 92.06 176 VAL A O 1
ATOM 1334 N N . THR A 1 177 ? 1.202 3.605 -2.355 1.00 91.38 177 THR A N 1
ATOM 1335 C CA . THR A 1 177 ? 0.583 2.408 -1.769 1.00 91.38 177 THR A CA 1
ATOM 1336 C C . THR A 1 177 ? -0.900 2.337 -2.117 1.00 91.38 177 THR A C 1
ATOM 1338 O O . THR A 1 177 ? -1.533 3.362 -2.381 1.00 91.38 177 THR A O 1
ATOM 1341 N N . GLY A 1 178 ? -1.512 1.152 -2.004 1.00 88.44 178 GLY A N 1
ATOM 1342 C CA . GLY A 1 178 ? -2.970 1.010 -2.133 1.00 88.44 178 GLY A CA 1
ATOM 1343 C C . GLY A 1 178 ? -3.773 1.925 -1.189 1.00 88.44 178 GLY A C 1
ATOM 1344 O O . GLY A 1 178 ? -4.897 2.306 -1.510 1.00 88.44 178 GLY A O 1
ATOM 1345 N N . GLY A 1 179 ? -3.183 2.344 -0.059 1.00 89.44 179 GLY A N 1
ATOM 1346 C CA . GLY A 1 179 ? -3.765 3.345 0.839 1.00 89.44 179 GLY A CA 1
ATOM 1347 C C . GLY A 1 179 ? -3.784 4.757 0.243 1.00 89.44 179 GLY A C 1
ATOM 1348 O O . GLY A 1 179 ? -4.815 5.422 0.312 1.00 89.44 179 GLY A O 1
ATOM 1349 N N . ILE A 1 180 ? -2.683 5.199 -0.378 1.00 93.31 180 ILE A N 1
ATOM 1350 C CA . ILE A 1 180 ? -2.610 6.495 -1.078 1.00 93.31 180 ILE A CA 1
ATOM 1351 C C . ILE A 1 180 ? -3.491 6.462 -2.333 1.00 93.31 180 ILE A C 1
ATOM 1353 O O . ILE A 1 180 ? -4.313 7.352 -2.524 1.00 93.31 180 ILE A O 1
ATOM 1357 N N . GLY A 1 181 ? -3.395 5.409 -3.149 1.00 93.75 181 GLY A N 1
ATOM 1358 C CA . GLY A 1 181 ? -4.229 5.256 -4.343 1.00 93.75 181 GLY A CA 1
ATOM 1359 C C . GLY A 1 181 ? -5.724 5.231 -4.014 1.00 93.75 181 GLY A C 1
ATOM 1360 O O . GLY A 1 181 ? -6.509 5.959 -4.618 1.00 93.75 181 GLY A O 1
ATOM 1361 N N . GLY A 1 182 ? -6.126 4.467 -2.994 1.00 91.06 182 GLY A N 1
ATOM 1362 C CA . GLY A 1 182 ? -7.509 4.447 -2.512 1.00 91.06 182 GLY A CA 1
ATOM 1363 C C . GLY A 1 182 ? -7.968 5.787 -1.926 1.00 91.06 182 GLY A C 1
ATOM 1364 O O . GLY A 1 182 ? -9.132 6.152 -2.074 1.00 91.06 182 GLY A O 1
ATOM 1365 N N . PHE A 1 183 ? -7.066 6.544 -1.299 1.00 90.88 183 PHE A N 1
ATOM 1366 C CA . PHE A 1 183 ? -7.345 7.894 -0.813 1.00 90.88 183 PHE A CA 1
ATOM 1367 C C . PHE A 1 183 ? -7.611 8.885 -1.958 1.00 90.88 183 PHE A C 1
ATOM 1369 O O . PHE A 1 183 ? -8.615 9.604 -1.915 1.00 90.88 183 PHE A O 1
ATOM 1376 N N . LEU A 1 184 ? -6.757 8.881 -2.988 1.00 93.38 184 LEU A N 1
ATOM 1377 C CA . LEU A 1 184 ? -6.914 9.704 -4.192 1.00 93.38 184 LEU A CA 1
ATOM 1378 C C . LEU A 1 184 ? -8.216 9.358 -4.920 1.00 93.38 184 LEU A C 1
ATOM 1380 O O . LEU A 1 184 ? -9.029 10.239 -5.201 1.00 93.38 184 LEU A O 1
ATOM 1384 N N . ALA A 1 185 ? -8.464 8.067 -5.149 1.00 92.69 185 ALA A N 1
ATOM 1385 C CA . ALA A 1 185 ? -9.683 7.611 -5.803 1.00 92.69 185 ALA A CA 1
ATOM 1386 C C . ALA A 1 185 ? -10.939 7.922 -4.979 1.00 92.69 185 ALA A C 1
ATOM 1388 O O . ALA A 1 185 ? -11.961 8.307 -5.544 1.00 92.69 185 ALA A O 1
ATOM 1389 N N . GLY A 1 186 ? -10.869 7.816 -3.649 1.00 89.25 186 GLY A N 1
ATOM 1390 C CA . GLY A 1 186 ? -11.963 8.182 -2.750 1.00 89.25 186 GLY A CA 1
ATOM 1391 C C . GLY A 1 186 ? -12.366 9.655 -2.866 1.00 89.25 186 GLY A C 1
ATOM 1392 O O . GLY A 1 186 ? -13.562 9.951 -2.862 1.00 89.25 186 GLY A O 1
ATOM 1393 N N . HIS A 1 187 ? -11.390 10.556 -3.037 1.00 90.19 187 HIS A N 1
ATOM 1394 C CA . HIS A 1 187 ? -11.644 11.977 -3.306 1.00 90.19 187 HIS A CA 1
ATOM 1395 C C . HIS A 1 187 ? -12.208 12.188 -4.710 1.00 90.19 187 HIS A C 1
ATOM 1397 O O . HIS A 1 187 ? -13.240 12.838 -4.856 1.00 90.19 187 HIS A O 1
ATOM 1403 N N . ALA A 1 188 ? -11.589 11.583 -5.726 1.00 90.94 188 ALA A N 1
ATOM 1404 C CA . ALA A 1 188 ? -12.013 11.721 -7.120 1.00 90.94 188 ALA A CA 1
ATOM 1405 C C . ALA A 1 188 ? -13.437 11.192 -7.379 1.00 90.94 188 ALA A C 1
ATOM 1407 O O . ALA A 1 188 ? -14.136 11.686 -8.257 1.00 90.94 188 ALA A O 1
ATOM 1408 N N . THR A 1 189 ? -13.880 10.197 -6.605 1.00 90.12 189 THR A N 1
ATOM 1409 C CA . THR A 1 189 ? -15.191 9.545 -6.769 1.00 90.12 189 THR A CA 1
ATOM 1410 C C . THR A 1 189 ? -16.205 9.895 -5.673 1.00 90.12 189 THR A C 1
ATOM 1412 O O . THR A 1 189 ? -17.289 9.308 -5.629 1.00 90.12 189 THR A O 1
ATOM 1415 N N . ALA A 1 190 ? -15.873 10.859 -4.803 1.00 85.75 190 ALA A N 1
ATOM 1416 C CA . ALA A 1 190 ? -16.724 11.389 -3.734 1.00 85.75 190 ALA A CA 1
ATOM 1417 C C . ALA A 1 190 ? -17.389 10.304 -2.861 1.00 85.75 190 ALA A C 1
ATOM 1419 O O . ALA A 1 190 ? -18.611 10.289 -2.669 1.00 85.75 190 ALA A O 1
ATOM 1420 N N . GLN A 1 191 ? -16.586 9.383 -2.322 1.00 83.31 191 GLN A N 1
ATOM 1421 C CA . GLN A 1 191 ? -17.112 8.254 -1.553 1.00 83.31 191 GLN A CA 1
ATOM 1422 C C . GLN A 1 191 ? -17.579 8.662 -0.156 1.00 83.31 191 GLN A C 1
ATOM 1424 O O . GLN A 1 191 ? -16.790 9.148 0.650 1.00 83.31 191 GLN A O 1
ATOM 1429 N N . ARG A 1 192 ? -18.870 8.440 0.130 1.00 80.81 192 ARG A N 1
ATOM 1430 C CA . ARG A 1 192 ? -19.511 8.796 1.412 1.00 80.81 192 ARG A CA 1
ATOM 1431 C C . ARG A 1 192 ? -20.090 7.608 2.190 1.00 80.81 192 ARG A C 1
ATOM 1433 O O . ARG A 1 192 ? -20.295 7.734 3.389 1.00 80.81 192 ARG A O 1
ATOM 1440 N N . ASP A 1 193 ? -20.358 6.475 1.535 1.00 88.94 193 ASP A N 1
ATOM 1441 C CA . ASP A 1 193 ? -20.907 5.271 2.182 1.00 88.94 193 ASP A CA 1
ATOM 1442 C C . ASP A 1 193 ? -19.771 4.355 2.679 1.00 88.94 193 ASP A C 1
ATOM 1444 O O . ASP A 1 193 ? -18.861 4.009 1.921 1.00 88.94 193 ASP A O 1
ATOM 1448 N N . ASP A 1 194 ? -19.836 3.940 3.950 1.00 90.69 194 ASP A N 1
ATOM 1449 C CA . ASP A 1 194 ? -18.848 3.058 4.585 1.00 90.69 194 ASP A CA 1
ATOM 1450 C C . ASP A 1 194 ? -18.722 1.694 3.880 1.00 90.69 194 ASP A C 1
ATOM 1452 O O . ASP A 1 194 ? -17.621 1.150 3.775 1.00 90.69 194 ASP A O 1
ATOM 1456 N N . ARG A 1 195 ? -19.834 1.117 3.403 1.00 93.62 195 ARG A N 1
ATOM 1457 C CA . ARG A 1 195 ? -19.836 -0.169 2.684 1.00 93.62 195 ARG A CA 1
ATOM 1458 C C . ARG A 1 195 ? -19.123 -0.024 1.357 1.00 93.62 195 ARG A C 1
ATOM 1460 O O . ARG A 1 195 ? -18.284 -0.853 1.011 1.00 93.62 195 ARG A O 1
ATOM 1467 N N . LEU A 1 196 ? -19.429 1.059 0.647 1.00 93.44 196 LEU A N 1
ATOM 1468 C CA . LEU A 1 196 ? -18.783 1.378 -0.615 1.00 93.44 196 LEU A CA 1
ATOM 1469 C C . LEU A 1 196 ? -17.280 1.554 -0.385 1.00 93.44 196 LEU A C 1
ATOM 1471 O O . LEU A 1 196 ? -16.480 0.932 -1.083 1.00 93.44 196 LEU A O 1
ATOM 1475 N N . PHE A 1 197 ? -16.888 2.305 0.646 1.00 92.25 197 PHE A N 1
ATOM 1476 C CA . PHE A 1 197 ? -15.485 2.450 1.017 1.00 92.25 197 PHE A CA 1
ATOM 1477 C C . PHE A 1 197 ? -14.806 1.092 1.265 1.00 92.25 197 PHE A C 1
ATOM 1479 O O . PHE A 1 197 ? -13.732 0.853 0.720 1.00 92.25 197 PHE A O 1
ATOM 1486 N N . ILE A 1 198 ? -15.427 0.168 2.007 1.00 94.12 198 ILE A N 1
ATOM 1487 C CA . ILE A 1 198 ? -14.860 -1.171 2.260 1.00 94.12 198 ILE A CA 1
ATOM 1488 C C . ILE A 1 198 ? -14.707 -1.985 0.965 1.00 94.12 198 ILE A C 1
ATOM 1490 O O . ILE A 1 198 ? -13.639 -2.557 0.732 1.00 94.12 198 ILE A O 1
ATOM 1494 N N . VAL A 1 199 ? -15.727 -2.000 0.100 1.00 96.31 199 VAL A N 1
ATOM 1495 C CA . VAL A 1 199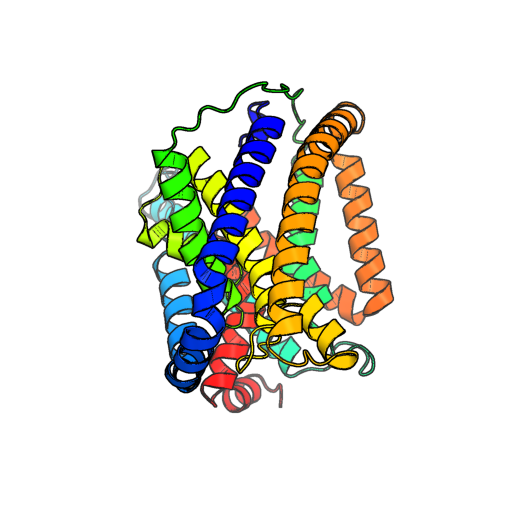 ? -15.671 -2.670 -1.215 1.00 96.31 199 VAL A CA 1
ATOM 1496 C C . VAL A 1 199 ? -14.546 -2.073 -2.069 1.00 96.31 199 VAL A C 1
ATOM 1498 O O . VAL A 1 199 ? -13.727 -2.801 -2.628 1.00 96.31 199 VAL A O 1
ATOM 1501 N N . SER A 1 200 ? -14.447 -0.744 -2.112 1.00 95.62 200 SER A N 1
ATOM 1502 C CA . SER A 1 200 ? -13.392 -0.025 -2.830 1.00 95.62 200 SER A CA 1
ATOM 1503 C C . SER A 1 200 ? -11.996 -0.356 -2.305 1.00 95.62 200 SER A C 1
ATOM 1505 O O . SER A 1 200 ? -11.085 -0.605 -3.094 1.00 95.62 200 SER A O 1
ATOM 1507 N N . GLN A 1 201 ? -11.816 -0.440 -0.986 1.00 94.25 201 GLN A N 1
ATOM 1508 C CA . GLN A 1 201 ? -10.544 -0.844 -0.386 1.00 94.25 201 GLN A CA 1
ATOM 1509 C C . GLN A 1 201 ? -10.189 -2.303 -0.697 1.00 94.25 201 GLN A C 1
ATOM 1511 O O . GLN A 1 201 ? -9.014 -2.600 -0.912 1.00 94.25 201 GLN A O 1
ATOM 1516 N N . GLY A 1 202 ? -11.175 -3.203 -0.750 1.00 95.50 202 GLY A N 1
ATOM 1517 C CA . GLY A 1 202 ? -10.978 -4.590 -1.175 1.00 95.50 202 GLY A CA 1
ATOM 1518 C C . GLY A 1 202 ? -10.477 -4.693 -2.616 1.00 95.50 202 GLY A C 1
ATOM 1519 O O . GLY A 1 202 ? -9.434 -5.302 -2.862 1.00 95.50 202 GLY A O 1
ATOM 1520 N N . ALA A 1 203 ? -11.163 -4.022 -3.547 1.00 97.12 203 ALA A N 1
ATOM 1521 C CA . ALA A 1 203 ? -10.763 -3.956 -4.954 1.00 97.12 203 ALA A CA 1
ATOM 1522 C C . ALA A 1 203 ? -9.377 -3.308 -5.122 1.00 97.12 203 ALA A C 1
ATOM 1524 O O . ALA A 1 203 ? -8.507 -3.868 -5.787 1.00 97.12 203 ALA A O 1
ATOM 1525 N N . SER A 1 204 ? -9.148 -2.169 -4.458 1.00 96.50 204 SER A N 1
ATOM 1526 C CA . SER A 1 204 ? -7.884 -1.426 -4.512 1.00 96.50 204 SER A CA 1
ATOM 1527 C C . SER A 1 204 ? -6.704 -2.260 -4.029 1.00 96.50 204 SER A C 1
ATOM 1529 O O . SER A 1 204 ? -5.688 -2.331 -4.713 1.00 96.50 204 SER A O 1
ATOM 1531 N N . LYS A 1 205 ? -6.829 -2.947 -2.886 1.00 94.81 205 LYS A N 1
ATOM 1532 C CA . LYS A 1 205 ? -5.747 -3.789 -2.355 1.00 94.81 205 LYS A CA 1
ATOM 1533 C C . LYS A 1 205 ? -5.449 -4.978 -3.256 1.00 94.81 205 LYS A C 1
ATOM 1535 O O . LYS A 1 205 ? -4.275 -5.281 -3.456 1.00 94.81 205 LYS A O 1
ATOM 1540 N N . LEU A 1 206 ? -6.475 -5.636 -3.799 1.00 96.50 206 LEU A N 1
ATOM 1541 C CA . LEU A 1 206 ? -6.254 -6.742 -4.725 1.00 96.50 206 LEU A CA 1
ATOM 1542 C C . LEU A 1 206 ? -5.521 -6.258 -5.981 1.00 96.50 206 LEU A C 1
ATOM 1544 O O . LEU A 1 206 ? -4.512 -6.843 -6.358 1.00 96.50 206 LEU A O 1
ATOM 1548 N N . LEU A 1 207 ? -5.964 -5.156 -6.580 1.00 96.81 207 LEU A N 1
ATOM 1549 C CA . LEU A 1 207 ? -5.322 -4.588 -7.765 1.00 96.81 207 LEU A CA 1
ATOM 1550 C C . LEU A 1 207 ? -3.912 -4.069 -7.476 1.00 96.81 207 LEU A C 1
ATOM 1552 O O . LEU A 1 207 ? -3.008 -4.286 -8.274 1.00 96.81 207 LEU A O 1
ATOM 1556 N N . TYR A 1 208 ? -3.701 -3.467 -6.309 1.00 95.75 208 TYR A N 1
ATOM 1557 C CA . TYR A 1 208 ? -2.389 -3.016 -5.865 1.00 95.75 208 TYR A CA 1
ATOM 1558 C C . TYR A 1 208 ? -1.402 -4.176 -5.699 1.00 95.75 208 TYR A C 1
ATOM 1560 O O . TYR A 1 208 ? -0.307 -4.105 -6.235 1.00 95.75 208 TYR A O 1
ATOM 1568 N N . TYR A 1 209 ? -1.759 -5.245 -4.980 1.00 94.12 209 TYR A N 1
ATOM 1569 C CA . TYR A 1 209 ? -0.822 -6.345 -4.716 1.00 94.12 209 TYR A CA 1
ATOM 1570 C C . TYR A 1 209 ? -0.746 -7.349 -5.869 1.00 94.12 209 TYR A C 1
ATOM 1572 O O . TYR A 1 209 ? 0.340 -7.661 -6.355 1.00 94.12 209 TYR A O 1
ATOM 1580 N N . VAL A 1 210 ? -1.897 -7.863 -6.303 1.00 95.69 210 VAL A N 1
ATOM 1581 C CA . VAL A 1 210 ? -1.982 -8.909 -7.330 1.00 95.69 210 VAL A CA 1
ATOM 1582 C C . VAL A 1 210 ? -1.780 -8.313 -8.717 1.00 95.69 210 VAL A C 1
ATOM 1584 O O . VAL A 1 210 ? -1.066 -8.896 -9.525 1.00 95.69 210 VAL A O 1
ATOM 1587 N N . GLY A 1 211 ? -2.339 -7.129 -8.987 1.00 95.06 211 GLY A N 1
ATOM 1588 C CA . GLY A 1 211 ? -2.125 -6.435 -10.259 1.00 95.06 211 GLY A CA 1
ATOM 1589 C C . GLY A 1 211 ? -0.672 -5.994 -10.451 1.00 95.06 211 GLY A C 1
ATOM 1590 O O . GLY A 1 211 ? -0.117 -6.228 -11.520 1.00 95.06 211 GLY A O 1
ATOM 1591 N N . ALA A 1 212 ? -0.011 -5.461 -9.414 1.00 93.50 212 ALA A N 1
ATOM 1592 C CA . ALA A 1 212 ? 1.421 -5.146 -9.488 1.00 93.50 212 ALA A CA 1
ATOM 1593 C C . ALA A 1 212 ? 2.281 -6.382 -9.788 1.00 93.50 212 ALA A C 1
ATOM 1595 O O . ALA A 1 212 ? 3.207 -6.301 -10.592 1.00 93.50 212 ALA A O 1
ATOM 1596 N N . PHE A 1 213 ? 1.956 -7.530 -9.185 1.00 94.62 213 PHE A N 1
ATOM 1597 C CA . PHE A 1 213 ? 2.620 -8.791 -9.508 1.00 94.62 213 PHE A CA 1
ATOM 1598 C C . PHE A 1 213 ? 2.308 -9.253 -10.939 1.00 94.62 213 PHE A C 1
ATOM 1600 O O . PHE A 1 213 ? 3.209 -9.681 -11.650 1.00 94.62 213 PHE A O 1
ATOM 1607 N N . LEU A 1 214 ? 1.066 -9.109 -11.407 1.00 94.88 214 LEU A N 1
ATOM 1608 C CA . LEU A 1 214 ? 0.675 -9.455 -12.776 1.00 94.88 214 LEU A CA 1
ATOM 1609 C C . LEU A 1 214 ? 1.407 -8.602 -13.828 1.00 94.88 214 LEU A C 1
ATOM 1611 O O . LEU A 1 214 ? 1.759 -9.118 -14.887 1.00 94.88 214 LEU A O 1
ATOM 1615 N N . PHE A 1 215 ? 1.684 -7.325 -13.540 1.00 94.56 215 PHE A N 1
ATOM 1616 C CA . PHE A 1 215 ? 2.426 -6.427 -14.438 1.00 94.56 215 PHE A CA 1
ATOM 1617 C C . PHE A 1 215 ? 3.851 -6.896 -14.747 1.00 94.56 215 PHE A C 1
ATOM 1619 O O . PHE A 1 215 ? 4.397 -6.530 -15.791 1.00 94.56 215 PHE A O 1
ATOM 1626 N N . PHE A 1 216 ? 4.430 -7.743 -13.895 1.00 94.25 216 PHE A N 1
ATOM 1627 C CA . PHE A 1 216 ? 5.696 -8.410 -14.178 1.00 94.25 216 PHE A CA 1
ATOM 1628 C C . PHE A 1 216 ? 5.605 -9.308 -15.421 1.00 94.25 216 PHE A C 1
ATOM 1630 O O . PHE A 1 216 ? 6.530 -9.329 -16.224 1.00 94.25 216 PHE A O 1
ATOM 1637 N N . PHE A 1 217 ? 4.470 -9.986 -15.618 1.00 94.94 217 PHE A N 1
ATOM 1638 C CA . PHE A 1 217 ? 4.232 -10.909 -16.731 1.00 94.94 217 PHE A CA 1
ATOM 1639 C C . PHE A 1 217 ? 3.705 -10.226 -17.999 1.00 94.94 217 PHE A C 1
ATOM 1641 O O . PHE A 1 217 ? 3.532 -10.896 -19.013 1.00 94.94 217 PHE A O 1
ATOM 1648 N N . VAL A 1 218 ? 3.414 -8.920 -17.965 1.00 94.25 218 VAL A N 1
ATOM 1649 C CA . VAL A 1 218 ? 2.882 -8.194 -19.128 1.00 94.25 218 VAL A CA 1
ATOM 1650 C C . VAL A 1 218 ? 3.982 -8.043 -20.193 1.00 94.25 218 VAL A C 1
ATOM 1652 O O . VAL A 1 218 ? 5.003 -7.396 -19.916 1.00 94.25 218 VAL A O 1
ATOM 1655 N N . PRO A 1 219 ? 3.781 -8.571 -21.420 1.00 90.81 219 PRO A N 1
ATOM 1656 C CA . PRO A 1 219 ? 4.747 -8.442 -22.506 1.00 90.81 219 PRO A CA 1
ATOM 1657 C C . PRO A 1 219 ? 5.052 -6.974 -22.821 1.00 90.81 219 PRO A C 1
ATOM 1659 O O . PRO A 1 219 ? 4.151 -6.141 -22.874 1.00 90.81 219 PRO A O 1
ATOM 1662 N N . GLY A 1 220 ? 6.331 -6.649 -23.011 1.00 85.75 220 GLY A N 1
ATOM 1663 C CA . GLY A 1 220 ? 6.785 -5.284 -23.311 1.00 85.75 220 GLY A CA 1
ATOM 1664 C C . GLY A 1 220 ? 6.816 -4.328 -22.113 1.00 85.75 220 GLY A C 1
ATOM 1665 O O . GLY A 1 220 ? 7.367 -3.237 -22.232 1.00 85.75 220 GLY A 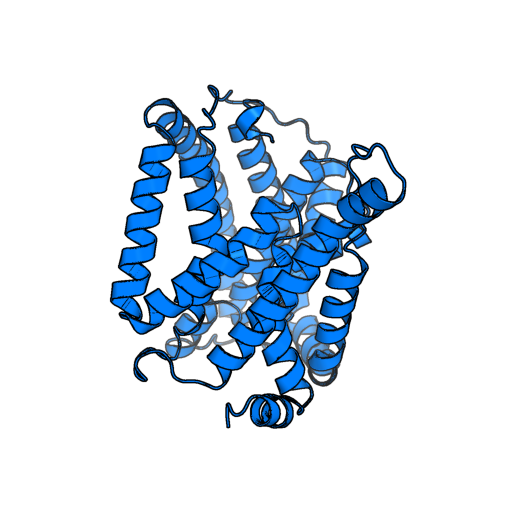O 1
ATOM 1666 N N . LEU A 1 221 ? 6.287 -4.726 -20.950 1.00 87.06 221 LEU A N 1
ATOM 1667 C CA . LEU A 1 221 ? 6.314 -3.917 -19.731 1.00 87.06 221 LEU A CA 1
ATOM 1668 C C . LEU A 1 221 ? 7.351 -4.428 -18.721 1.00 87.06 221 LEU A C 1
ATOM 1670 O O . LEU A 1 221 ? 8.180 -3.632 -18.277 1.00 87.06 221 LEU A O 1
ATOM 1674 N N . HIS A 1 222 ? 7.281 -5.713 -18.347 1.00 83.62 222 HIS A N 1
ATOM 1675 C CA . HIS A 1 222 ? 8.137 -6.364 -17.335 1.00 83.62 222 HIS A CA 1
ATOM 1676 C C . HIS A 1 222 ? 8.349 -5.517 -16.069 1.00 83.62 222 HIS A C 1
ATOM 1678 O O . HIS A 1 222 ? 9.465 -5.340 -15.576 1.00 83.62 222 HIS A O 1
ATOM 1684 N N . LEU A 1 223 ? 7.272 -4.912 -15.566 1.00 87.88 223 LEU A N 1
ATOM 1685 C CA . LEU A 1 223 ? 7.364 -3.966 -14.462 1.00 87.88 223 LEU A CA 1
ATOM 1686 C C . LEU A 1 223 ? 7.487 -4.729 -13.136 1.00 87.88 223 LEU A C 1
ATOM 1688 O O . LEU A 1 223 ? 6.531 -5.333 -12.658 1.00 87.88 223 LEU A O 1
ATOM 1692 N N . THR A 1 224 ? 8.663 -4.669 -12.516 1.00 88.62 224 THR A N 1
ATOM 1693 C CA . THR A 1 224 ? 8.937 -5.284 -11.211 1.00 88.62 224 THR A CA 1
ATOM 1694 C C . THR A 1 224 ? 8.416 -4.397 -10.079 1.00 88.62 224 THR A C 1
ATOM 1696 O O . THR A 1 224 ? 9.079 -3.442 -9.658 1.00 88.62 224 THR A O 1
ATOM 1699 N N . ARG A 1 225 ? 7.206 -4.687 -9.585 1.00 86.19 225 ARG A N 1
ATOM 1700 C CA . ARG A 1 225 ? 6.564 -3.956 -8.478 1.00 86.19 225 ARG A CA 1
ATOM 1701 C C . ARG A 1 225 ? 6.179 -4.892 -7.336 1.00 86.19 225 ARG A C 1
ATOM 1703 O O . ARG A 1 225 ? 5.541 -5.919 -7.537 1.00 86.19 225 ARG A O 1
ATOM 1710 N N . GLY A 1 226 ? 6.534 -4.487 -6.117 1.00 83.94 226 GLY A N 1
ATOM 1711 C CA . GLY A 1 226 ? 6.306 -5.269 -4.903 1.00 83.94 226 GLY A CA 1
ATOM 1712 C C . GLY A 1 226 ? 7.360 -6.358 -4.673 1.00 83.94 226 GLY A C 1
ATOM 1713 O O . GLY A 1 226 ? 8.114 -6.723 -5.573 1.00 83.94 226 GLY A O 1
ATOM 1714 N N . GLY A 1 227 ? 7.408 -6.876 -3.442 1.00 81.75 227 GLY A N 1
ATOM 1715 C CA . GLY A 1 227 ? 8.437 -7.834 -3.021 1.00 81.75 227 GLY A CA 1
ATOM 1716 C C . GLY A 1 227 ? 8.414 -9.144 -3.810 1.00 81.75 227 GLY A C 1
ATOM 1717 O O . GLY A 1 227 ? 9.465 -9.635 -4.196 1.00 81.75 227 GLY A O 1
ATOM 1718 N N . MET A 1 228 ? 7.225 -9.669 -4.131 1.00 85.75 228 MET A N 1
ATOM 1719 C CA . MET A 1 228 ? 7.100 -10.933 -4.872 1.00 85.75 228 MET A CA 1
ATOM 1720 C C . MET A 1 228 ? 7.664 -10.840 -6.293 1.00 85.75 228 MET A C 1
ATOM 1722 O O . MET A 1 228 ? 8.414 -11.718 -6.704 1.00 85.75 228 MET A O 1
ATOM 1726 N N . ALA A 1 229 ? 7.342 -9.772 -7.033 1.00 89.56 229 ALA A N 1
ATOM 1727 C CA . ALA A 1 229 ? 7.875 -9.582 -8.381 1.00 89.56 229 ALA A CA 1
ATOM 1728 C C . ALA A 1 229 ? 9.396 -9.387 -8.352 1.00 89.56 229 ALA A C 1
ATOM 1730 O O . ALA A 1 229 ? 10.096 -9.919 -9.205 1.00 89.56 229 ALA A O 1
ATOM 1731 N N . TRP A 1 230 ? 9.913 -8.667 -7.350 1.00 85.88 230 TRP A N 1
ATOM 1732 C CA . TRP A 1 230 ? 11.350 -8.455 -7.186 1.00 85.88 230 TRP A CA 1
ATOM 1733 C C . TRP A 1 230 ? 12.091 -9.766 -6.899 1.00 85.88 230 TRP A C 1
ATOM 1735 O O . TRP A 1 230 ? 13.050 -10.089 -7.594 1.00 85.88 230 TRP A O 1
ATOM 1745 N N . MET A 1 231 ? 11.591 -10.576 -5.959 1.00 87.12 231 MET A N 1
ATOM 1746 C CA . MET A 1 231 ? 12.157 -11.896 -5.657 1.00 87.12 231 MET A CA 1
ATOM 1747 C C . MET A 1 231 ? 12.108 -12.830 -6.869 1.00 87.12 231 MET A C 1
ATOM 1749 O O . MET A 1 231 ? 13.085 -13.515 -7.159 1.00 87.12 231 MET A O 1
ATOM 1753 N N . LEU A 1 232 ? 10.989 -12.840 -7.602 1.00 89.94 232 LEU A N 1
ATOM 1754 C CA . LEU A 1 232 ? 10.842 -13.686 -8.783 1.00 89.94 232 LEU A CA 1
ATOM 1755 C C . LEU A 1 232 ? 11.753 -13.239 -9.932 1.00 89.94 232 LEU A C 1
ATOM 1757 O O . LEU A 1 232 ? 12.295 -14.093 -10.627 1.00 89.94 232 LEU A O 1
ATOM 1761 N N . SER A 1 233 ? 11.971 -11.931 -10.100 1.00 89.62 233 SER A N 1
ATOM 1762 C CA . SER A 1 233 ? 12.785 -11.384 -11.196 1.00 89.62 233 SER A CA 1
ATOM 1763 C C . SER A 1 233 ? 14.250 -11.824 -11.178 1.00 89.62 233 SER A C 1
ATOM 1765 O O . SER A 1 233 ? 14.908 -11.779 -12.212 1.00 89.62 233 SER A O 1
ATOM 1767 N N . VAL A 1 234 ? 14.747 -12.284 -10.025 1.00 88.50 234 VAL A N 1
ATOM 1768 C CA . VAL A 1 234 ? 16.101 -12.838 -9.884 1.00 88.50 234 VAL A CA 1
ATOM 1769 C C . VAL A 1 234 ? 16.191 -14.261 -10.450 1.00 88.50 234 VAL A C 1
ATOM 1771 O O . VAL A 1 234 ? 17.243 -14.665 -10.934 1.00 88.50 234 VAL A O 1
ATOM 1774 N N . LEU A 1 235 ? 15.098 -15.026 -10.391 1.00 90.69 235 LEU A N 1
ATOM 1775 C CA . LEU A 1 235 ? 15.073 -16.454 -10.733 1.00 90.69 235 LEU A CA 1
ATOM 1776 C C . LEU A 1 235 ? 14.394 -16.744 -12.073 1.00 90.69 235 LEU A C 1
ATOM 1778 O O . LEU A 1 235 ? 14.617 -17.798 -12.665 1.00 90.69 235 LEU A O 1
ATOM 1782 N N . TYR A 1 236 ? 13.523 -15.849 -12.529 1.00 88.69 236 TYR A N 1
ATOM 1783 C CA . TYR A 1 236 ? 12.666 -16.089 -13.675 1.00 88.69 236 TYR A CA 1
ATOM 1784 C C . TYR A 1 236 ? 12.432 -14.805 -14.462 1.00 88.69 236 TYR A C 1
ATOM 1786 O O . TYR A 1 236 ? 12.095 -13.771 -13.893 1.00 88.69 236 TYR A O 1
ATOM 1794 N N . ALA A 1 237 ? 12.527 -14.903 -15.784 1.00 86.19 237 ALA A N 1
ATOM 1795 C CA . ALA A 1 237 ? 12.058 -13.885 -16.712 1.00 86.19 237 ALA A CA 1
ATOM 1796 C C . ALA A 1 237 ? 10.823 -14.430 -17.453 1.00 86.19 237 ALA A C 1
ATOM 1798 O O . ALA A 1 237 ? 10.856 -15.572 -17.912 1.00 86.19 237 ALA A O 1
ATOM 1799 N N . PRO A 1 238 ? 9.719 -13.676 -17.573 1.00 85.94 238 PRO A N 1
ATOM 1800 C CA . PRO A 1 238 ? 8.567 -14.097 -18.366 1.00 85.94 238 PRO A CA 1
ATOM 1801 C C . PRO A 1 238 ? 8.912 -14.191 -19.855 1.00 85.94 238 PRO A C 1
ATOM 1803 O O . PRO A 1 238 ? 9.461 -13.259 -20.436 1.00 85.94 238 PRO A O 1
ATOM 1806 N N . HIS A 1 239 ? 8.566 -15.318 -20.481 1.00 76.25 239 HIS A 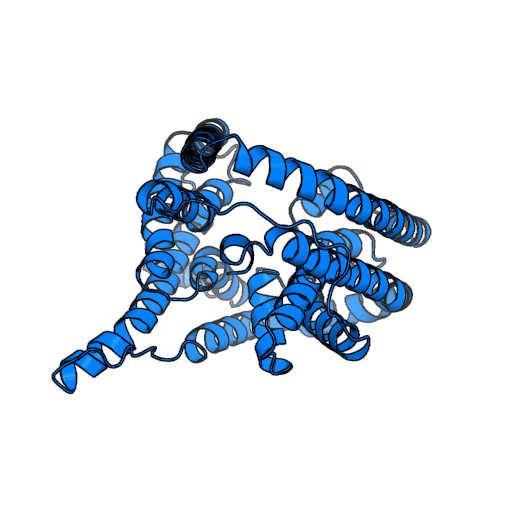N 1
ATOM 1807 C CA . HIS A 1 239 ? 8.850 -15.576 -21.892 1.00 76.25 239 HIS A CA 1
ATOM 1808 C C . HIS A 1 239 ? 7.546 -15.565 -22.700 1.00 76.25 239 HIS A C 1
ATOM 1810 O O . HIS A 1 239 ? 6.801 -16.544 -22.750 1.00 76.25 239 HIS A O 1
ATOM 1816 N N . GLY A 1 240 ? 7.266 -14.435 -23.347 1.00 82.06 240 GLY A N 1
ATOM 1817 C CA . GLY A 1 240 ? 6.224 -14.309 -24.368 1.00 82.06 240 GLY A CA 1
ATOM 1818 C C . GLY A 1 240 ? 4.764 -14.329 -23.872 1.00 82.06 240 GLY A C 1
ATOM 1819 O O . GLY A 1 240 ? 4.489 -14.509 -22.684 1.00 82.06 240 GLY A O 1
ATOM 1820 N N . PRO A 1 241 ? 3.794 -14.157 -24.793 1.00 88.56 241 PRO A N 1
ATOM 1821 C CA . PRO A 1 241 ? 2.374 -13.979 -24.463 1.00 88.56 241 PRO A CA 1
ATOM 1822 C C . PRO A 1 241 ? 1.723 -15.176 -23.755 1.00 88.56 241 PRO A C 1
ATOM 1824 O O . PRO A 1 241 ? 0.773 -14.997 -22.999 1.00 88.56 241 PRO A O 1
ATOM 1827 N N . ALA A 1 242 ? 2.225 -16.396 -23.967 1.00 92.69 242 ALA A N 1
ATOM 1828 C CA . ALA A 1 242 ? 1.674 -17.597 -23.335 1.00 92.69 242 ALA A CA 1
ATOM 1829 C C . ALA A 1 242 ? 1.804 -17.555 -21.802 1.00 92.69 242 ALA A C 1
ATOM 1831 O O . ALA A 1 242 ? 0.841 -17.837 -21.088 1.00 92.69 242 ALA A O 1
ATOM 1832 N N . THR A 1 243 ? 2.966 -17.131 -21.292 1.00 93.44 243 THR A N 1
ATOM 1833 C CA . THR A 1 243 ? 3.200 -16.999 -19.843 1.00 93.44 243 THR A CA 1
ATOM 1834 C C . THR A 1 243 ? 2.309 -15.939 -19.201 1.00 93.44 243 THR A C 1
ATOM 1836 O O . THR A 1 243 ? 1.877 -16.107 -18.063 1.00 93.44 243 THR A O 1
ATOM 1839 N N . TYR A 1 244 ? 1.960 -14.891 -19.949 1.00 94.56 244 TYR A N 1
ATOM 1840 C CA . TYR A 1 244 ? 1.056 -13.842 -19.493 1.00 94.56 244 TYR A CA 1
ATOM 1841 C C . TYR A 1 244 ? -0.370 -14.362 -19.276 1.00 94.56 244 TYR A C 1
ATOM 1843 O O . TYR A 1 244 ? -0.949 -14.174 -18.205 1.00 94.56 244 TYR A O 1
ATOM 1851 N N . TRP A 1 245 ? -0.924 -15.078 -20.256 1.00 95.44 245 TRP A N 1
ATOM 1852 C CA . TRP A 1 245 ? -2.261 -15.665 -20.135 1.00 95.44 245 TRP A CA 1
ATOM 1853 C C . TRP A 1 245 ? -2.321 -16.778 -19.087 1.00 95.44 245 TRP A C 1
ATOM 1855 O O . TRP A 1 245 ? -3.305 -16.871 -18.351 1.00 95.44 245 TRP A O 1
ATOM 1865 N N . ALA A 1 246 ? -1.249 -17.564 -18.948 1.00 95.75 246 ALA A N 1
ATOM 1866 C CA . ALA A 1 246 ? -1.119 -18.522 -17.854 1.00 95.75 246 ALA A CA 1
ATOM 1867 C C . ALA A 1 246 ? -1.127 -17.822 -16.482 1.00 95.75 246 ALA A C 1
ATOM 1869 O O . ALA A 1 246 ? -1.836 -18.261 -15.576 1.00 95.75 246 ALA A O 1
ATOM 1870 N N . ALA A 1 247 ? -0.411 -16.700 -16.339 1.00 95.06 247 ALA A N 1
ATOM 1871 C CA . ALA A 1 247 ? -0.412 -15.904 -15.113 1.00 95.06 247 ALA A CA 1
ATOM 1872 C C . ALA A 1 247 ? -1.804 -15.333 -14.795 1.00 95.06 247 ALA A C 1
ATOM 1874 O O . ALA A 1 247 ? -2.222 -15.373 -13.639 1.00 95.06 247 ALA A O 1
ATOM 1875 N N . ILE A 1 248 ? -2.559 -14.871 -15.799 1.00 96.31 248 ILE A N 1
ATOM 1876 C CA . ILE A 1 248 ? -3.956 -14.439 -15.612 1.00 96.31 248 ILE A CA 1
ATOM 1877 C C . ILE A 1 248 ? -4.820 -15.600 -15.114 1.00 96.31 248 ILE A C 1
ATOM 1879 O O . ILE A 1 248 ? -5.545 -15.439 -14.132 1.00 96.31 248 ILE A O 1
ATOM 1883 N N . GLY A 1 249 ? -4.727 -16.772 -15.750 1.00 97.19 249 GLY A N 1
ATOM 1884 C CA . GLY A 1 249 ? -5.467 -17.964 -15.331 1.00 97.19 249 GLY A CA 1
ATOM 1885 C C . GLY A 1 249 ? -5.158 -18.362 -13.885 1.00 97.19 249 GLY A C 1
ATOM 1886 O O . GLY A 1 249 ? -6.076 -18.596 -13.097 1.00 97.19 249 GLY A O 1
ATOM 1887 N N . ALA A 1 250 ? -3.876 -18.350 -13.508 1.00 96.19 250 ALA A N 1
ATOM 1888 C CA . ALA A 1 250 ? -3.438 -18.609 -12.140 1.00 96.19 250 ALA A CA 1
ATOM 1889 C C . ALA A 1 250 ? -3.988 -17.564 -11.155 1.00 96.19 250 ALA A C 1
ATOM 1891 O O . ALA A 1 250 ? -4.540 -17.933 -10.122 1.00 96.19 250 ALA A O 1
ATOM 1892 N N . VAL A 1 251 ? -3.917 -16.271 -11.491 1.00 96.12 251 VAL A N 1
ATOM 1893 C CA . VAL A 1 251 ? -4.467 -15.181 -10.666 1.00 96.12 251 VAL A CA 1
ATOM 1894 C C . VAL A 1 251 ? -5.971 -15.344 -10.444 1.00 96.12 251 VAL A C 1
ATOM 1896 O O . VAL A 1 251 ? -6.439 -15.164 -9.320 1.00 96.12 251 VAL A O 1
ATOM 1899 N N . LEU A 1 252 ? -6.730 -15.711 -11.478 1.00 96.38 252 LEU A N 1
ATOM 1900 C CA . LEU A 1 252 ? -8.173 -15.929 -11.362 1.00 96.38 252 LEU A CA 1
ATOM 1901 C C . LEU A 1 252 ? -8.503 -17.126 -10.476 1.00 96.38 252 LEU A C 1
ATOM 1903 O O . LEU A 1 252 ? -9.333 -17.006 -9.573 1.00 96.38 252 LEU A O 1
ATOM 1907 N N . LEU A 1 253 ? -7.831 -18.257 -10.701 1.00 97.25 253 LEU A N 1
ATOM 1908 C CA . LEU A 1 253 ? -8.036 -19.466 -9.911 1.00 97.25 253 LEU A CA 1
ATOM 1909 C C . LEU A 1 253 ? -7.662 -19.229 -8.443 1.00 97.25 253 LEU A C 1
ATOM 1911 O O . LEU A 1 253 ? -8.476 -19.455 -7.548 1.00 97.25 253 LEU A O 1
ATOM 1915 N N . SER A 1 254 ? -6.457 -18.715 -8.188 1.00 96.94 254 SER A N 1
ATOM 1916 C CA . SER A 1 254 ? -5.992 -18.395 -6.839 1.00 96.94 254 SER A CA 1
ATOM 1917 C C . SER A 1 254 ? -6.870 -17.341 -6.171 1.00 96.94 254 SER A C 1
ATOM 1919 O O . SER A 1 254 ? -7.152 -17.456 -4.984 1.00 96.94 254 SER A O 1
ATOM 1921 N N . GLY A 1 255 ? -7.343 -16.343 -6.916 1.00 95.81 255 GLY A N 1
ATOM 1922 C CA . GLY A 1 255 ? -8.237 -15.307 -6.413 1.00 95.81 255 GLY A CA 1
ATOM 1923 C C . GLY A 1 255 ? -9.611 -15.842 -5.997 1.00 95.81 255 GLY A C 1
ATOM 1924 O O . GLY A 1 255 ? -10.102 -15.502 -4.917 1.00 95.81 255 GLY A O 1
ATOM 1925 N N . ALA A 1 256 ? -10.204 -16.732 -6.798 1.00 94.88 256 ALA A N 1
ATOM 1926 C CA . ALA A 1 256 ? -11.459 -17.402 -6.459 1.00 94.88 256 ALA A CA 1
ATOM 1927 C C . ALA A 1 256 ? -11.305 -18.296 -5.215 1.00 94.88 256 ALA A C 1
ATOM 1929 O O . ALA A 1 256 ? -12.112 -18.218 -4.285 1.00 94.88 256 ALA A O 1
ATOM 1930 N N . LEU A 1 257 ? -10.227 -19.086 -5.152 1.00 97.06 257 LEU A N 1
ATOM 1931 C CA . LEU A 1 257 ? -9.911 -19.916 -3.986 1.00 97.06 257 LEU A CA 1
ATOM 1932 C C . LEU A 1 257 ? -9.644 -19.067 -2.735 1.00 97.06 257 LEU A C 1
ATOM 1934 O O . LEU A 1 257 ? -10.133 -19.395 -1.654 1.00 97.06 257 LEU A O 1
ATOM 1938 N N . ALA A 1 258 ? -8.929 -17.948 -2.873 1.00 96.50 258 ALA A N 1
ATOM 1939 C CA . ALA A 1 258 ? -8.652 -17.025 -1.777 1.00 96.50 258 ALA A CA 1
ATOM 1940 C C . ALA A 1 258 ? -9.934 -16.397 -1.214 1.00 96.50 258 ALA A C 1
ATOM 1942 O O . ALA A 1 258 ? -10.029 -16.202 -0.003 1.00 96.50 258 ALA A O 1
ATOM 1943 N N . PHE A 1 259 ? -10.940 -16.125 -2.052 1.00 95.75 259 PHE A N 1
ATOM 1944 C CA . PHE A 1 259 ? -12.242 -15.655 -1.578 1.00 95.75 259 PHE A CA 1
ATOM 1945 C C . PHE A 1 259 ? -12.973 -16.718 -0.746 1.00 95.75 259 PHE A C 1
ATOM 1947 O O . PHE A 1 259 ? -13.471 -16.411 0.338 1.00 95.75 259 PHE A O 1
ATOM 1954 N N . LEU A 1 260 ? -12.992 -17.977 -1.196 1.00 95.88 260 LEU A N 1
ATOM 1955 C CA . LEU A 1 260 ? -13.578 -19.076 -0.418 1.00 95.88 260 LEU A CA 1
ATOM 1956 C C . LEU A 1 260 ? -12.842 -19.266 0.914 1.00 95.88 260 LEU A C 1
ATOM 1958 O O . LEU A 1 260 ? -13.469 -19.378 1.971 1.00 95.88 260 LEU A O 1
ATOM 1962 N N . LEU A 1 261 ? -11.509 -19.227 0.874 1.00 96.75 261 LEU A N 1
ATOM 1963 C CA . LEU A 1 261 ? -10.668 -19.325 2.060 1.00 96.75 261 LEU A CA 1
ATOM 1964 C C . LEU A 1 261 ? -10.910 -18.155 3.022 1.00 96.75 261 LEU A C 1
ATOM 1966 O O . LEU A 1 261 ? -10.976 -18.366 4.230 1.00 96.75 261 LEU A O 1
ATOM 1970 N N . LEU A 1 262 ? -11.116 -16.938 2.513 1.00 96.06 262 LEU A N 1
ATOM 1971 C CA . LEU A 1 262 ? -11.439 -15.761 3.320 1.00 96.06 262 LEU A CA 1
ATOM 1972 C C . LEU A 1 262 ? -12.728 -15.958 4.132 1.00 96.06 262 LEU A C 1
ATOM 1974 O O . LEU A 1 262 ? -12.764 -15.564 5.300 1.00 96.06 262 LEU A O 1
ATOM 1978 N N . LEU A 1 263 ? -13.758 -16.605 3.577 1.00 94.31 263 LEU A N 1
ATOM 1979 C CA . LEU A 1 263 ? -14.988 -16.916 4.320 1.00 94.31 263 LEU A CA 1
ATOM 1980 C C . LEU A 1 263 ? -14.726 -17.882 5.484 1.00 94.31 263 LEU A C 1
ATOM 1982 O O . LEU A 1 263 ? -15.249 -17.680 6.583 1.00 94.31 263 LEU A O 1
ATOM 1986 N N . ILE A 1 264 ? -13.900 -18.906 5.260 1.00 95.62 264 ILE A N 1
ATOM 1987 C CA . ILE A 1 264 ? -13.544 -19.914 6.270 1.00 95.62 264 ILE A CA 1
ATOM 1988 C C . ILE A 1 264 ? -12.660 -19.289 7.356 1.00 95.62 264 ILE A C 1
ATOM 1990 O O . ILE A 1 264 ? -12.986 -19.358 8.543 1.00 95.62 264 ILE A O 1
ATOM 1994 N N . LEU A 1 265 ? -11.579 -18.615 6.958 1.00 95.62 265 LEU A N 1
ATOM 1995 C CA . LEU A 1 265 ? -10.640 -17.970 7.873 1.00 95.62 265 LEU A CA 1
ATOM 1996 C C . LEU A 1 265 ? -11.308 -16.863 8.687 1.00 95.62 265 LEU A C 1
ATOM 1998 O O . LEU A 1 265 ? -11.019 -16.736 9.872 1.00 95.62 265 LEU A O 1
ATOM 2002 N N . SER A 1 266 ? -12.250 -16.109 8.111 1.00 94.12 266 SER A N 1
ATOM 2003 C CA . SER A 1 266 ? -12.992 -15.087 8.862 1.00 94.12 266 SER A CA 1
ATOM 2004 C C . SER A 1 266 ? -13.785 -15.696 10.021 1.00 94.12 266 SER A C 1
ATOM 2006 O O . SER A 1 266 ? -13.803 -15.123 11.109 1.00 94.12 266 SER A O 1
ATOM 2008 N N . ARG A 1 267 ? -14.390 -16.879 9.835 1.00 93.50 267 ARG A N 1
ATOM 2009 C CA . ARG A 1 267 ? -15.058 -17.612 10.928 1.00 93.50 267 ARG A CA 1
ATOM 2010 C C . ARG A 1 267 ? -14.051 -18.087 11.976 1.00 93.50 267 ARG A C 1
ATOM 2012 O O . ARG A 1 267 ? -14.313 -17.942 13.167 1.00 93.50 267 ARG A O 1
ATOM 2019 N N . GLY A 1 268 ? -12.896 -18.589 11.537 1.00 93.19 268 GLY A N 1
ATOM 2020 C CA . GLY A 1 268 ? -11.805 -19.001 12.426 1.00 93.19 268 GLY A CA 1
ATOM 2021 C C . GLY A 1 268 ? -11.261 -17.851 13.279 1.00 93.19 268 GLY A C 1
ATOM 2022 O O . GLY A 1 268 ? -11.105 -18.001 14.487 1.00 93.19 268 GLY A O 1
ATOM 2023 N N . VAL A 1 269 ? -11.050 -16.674 12.685 1.00 90.88 269 VAL A N 1
ATOM 2024 C CA . VAL A 1 269 ? -10.592 -15.472 13.403 1.00 90.88 269 VAL A CA 1
ATOM 2025 C C . VAL A 1 269 ? -11.648 -14.986 14.394 1.00 90.88 269 VAL A C 1
ATOM 2027 O O . VAL A 1 269 ? -11.305 -14.647 15.522 1.00 90.88 269 VAL A O 1
ATOM 2030 N N . ILE A 1 270 ? -12.930 -14.990 14.019 1.00 90.88 270 ILE A N 1
ATOM 2031 C CA . ILE A 1 270 ? -14.023 -14.643 14.942 1.00 90.88 270 ILE A CA 1
ATOM 2032 C C . ILE A 1 270 ? -14.044 -15.590 16.144 1.00 90.88 270 ILE A C 1
ATOM 2034 O O . ILE A 1 270 ? -14.147 -15.136 17.283 1.00 90.88 270 ILE A O 1
ATOM 2038 N N . TRP A 1 271 ? -13.904 -16.894 15.898 1.00 90.12 271 TRP A N 1
ATOM 2039 C CA . TRP A 1 271 ? -13.805 -17.889 16.959 1.00 90.12 271 TRP A CA 1
ATOM 2040 C C . TRP A 1 271 ? -12.588 -17.635 17.859 1.00 90.12 271 TRP A C 1
ATOM 2042 O O . TRP A 1 271 ? -12.735 -17.592 19.080 1.00 90.12 271 TRP A O 1
ATOM 2052 N N . LEU A 1 272 ? -11.413 -17.372 17.282 1.00 88.75 272 LEU A N 1
ATOM 2053 C CA . LEU A 1 272 ? -10.186 -17.118 18.038 1.00 88.75 272 LEU A CA 1
ATOM 2054 C C . LEU A 1 272 ? -10.308 -15.875 18.930 1.00 88.75 272 LEU A C 1
ATOM 2056 O O . LEU A 1 272 ? -10.004 -15.935 20.118 1.00 88.75 272 LEU A O 1
ATOM 2060 N N . VAL A 1 273 ? -10.808 -14.768 18.378 1.00 86.19 273 VAL A N 1
ATOM 2061 C CA . VAL A 1 273 ? -10.975 -13.499 19.106 1.00 86.19 273 VAL A CA 1
ATOM 2062 C C . VAL A 1 273 ? -12.055 -13.598 20.192 1.00 86.19 273 VAL A C 1
ATOM 2064 O O . VAL A 1 273 ? -12.019 -12.839 21.155 1.00 86.19 273 VAL A O 1
ATOM 2067 N N . SER A 1 274 ? -12.989 -14.552 20.090 1.00 84.62 274 SER A N 1
ATOM 2068 C CA . SER A 1 274 ? -13.954 -14.840 21.164 1.00 84.62 274 SER A CA 1
ATOM 2069 C C . SER A 1 274 ? -13.367 -15.650 22.327 1.00 84.62 274 SER A C 1
ATOM 2071 O O . SER A 1 274 ? -13.948 -15.672 23.410 1.00 84.62 274 SER A O 1
ATOM 2073 N N . ARG A 1 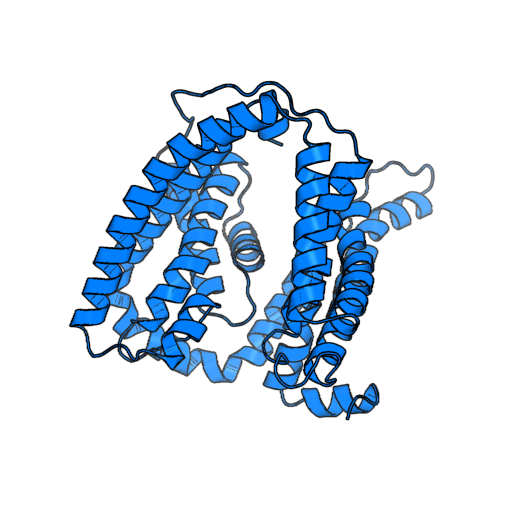275 ? -12.237 -16.337 22.108 1.00 85.50 275 ARG A N 1
ATOM 2074 C CA . ARG A 1 275 ? -11.606 -17.246 23.080 1.00 85.50 275 ARG A CA 1
ATOM 2075 C C . ARG A 1 275 ? -10.356 -16.663 23.725 1.00 85.50 275 ARG A C 1
ATOM 2077 O O . ARG A 1 275 ? -10.060 -16.999 24.866 1.00 85.50 275 ARG A O 1
ATOM 2084 N N . VAL A 1 276 ? -9.617 -15.839 22.991 1.00 85.62 276 VAL A N 1
ATOM 2085 C CA . VAL A 1 276 ? -8.333 -15.287 23.417 1.00 85.62 276 VAL A CA 1
ATOM 2086 C C . VAL A 1 276 ? -8.454 -13.779 23.540 1.00 85.62 276 VAL A C 1
ATOM 2088 O O . VAL A 1 276 ? -8.869 -13.102 22.598 1.00 85.62 276 VAL A O 1
ATOM 2091 N N . ASP A 1 277 ? -8.028 -13.244 24.684 1.00 84.06 277 ASP A N 1
ATOM 2092 C CA . ASP A 1 277 ? -7.961 -11.802 24.865 1.00 84.06 277 ASP A CA 1
ATOM 2093 C C . ASP A 1 277 ? -7.053 -11.169 23.811 1.00 84.06 277 ASP A C 1
ATOM 2095 O O . ASP A 1 277 ? -5.890 -11.538 23.617 1.00 84.06 277 ASP A O 1
ATOM 2099 N N . TYR A 1 278 ? -7.574 -10.121 23.184 1.00 81.88 278 TYR A N 1
ATOM 2100 C CA . TYR A 1 278 ? -6.910 -9.389 22.112 1.00 81.88 278 TYR A CA 1
ATOM 2101 C C . TYR A 1 278 ? -5.525 -8.827 22.503 1.00 81.88 278 TYR A C 1
ATOM 2103 O O . TYR A 1 278 ? -4.662 -8.594 21.650 1.00 81.88 278 TYR A O 1
ATOM 2111 N N . ARG A 1 279 ? -5.278 -8.656 23.810 1.00 85.19 279 ARG A N 1
ATOM 2112 C CA . ARG A 1 279 ? -3.989 -8.224 24.369 1.00 85.19 279 ARG A CA 1
ATOM 2113 C C . ARG A 1 279 ? -2.898 -9.274 24.192 1.00 85.19 279 ARG A C 1
ATOM 2115 O O . ARG A 1 279 ? -1.795 -8.904 23.814 1.00 85.19 279 ARG A O 1
ATOM 2122 N N . TRP A 1 280 ? -3.196 -10.555 24.402 1.00 88.38 280 TRP A N 1
ATOM 2123 C CA . TRP A 1 280 ? -2.211 -11.626 24.222 1.00 88.38 280 TRP A CA 1
ATOM 2124 C C . TRP A 1 280 ? -1.834 -11.794 22.756 1.00 88.38 280 TRP A C 1
ATOM 2126 O O . TRP A 1 280 ? -0.656 -11.920 22.438 1.00 88.38 280 TRP A O 1
ATOM 2136 N N . ILE A 1 281 ? -2.816 -11.676 21.858 1.00 88.06 281 ILE A N 1
ATOM 2137 C CA . ILE A 1 281 ? -2.574 -11.663 20.409 1.00 88.06 281 ILE A CA 1
ATOM 2138 C C . ILE A 1 281 ? -1.658 -10.487 20.040 1.00 88.06 281 ILE A C 1
ATOM 2140 O O . ILE A 1 281 ? -0.676 -10.659 19.317 1.00 88.06 281 ILE A O 1
ATOM 2144 N N . SER A 1 282 ? -1.938 -9.297 20.577 1.00 90.69 282 SER A N 1
ATOM 2145 C CA . SER A 1 282 ? -1.122 -8.100 20.344 1.00 90.69 282 SER A CA 1
ATOM 2146 C C . SER A 1 282 ? 0.291 -8.243 20.928 1.00 90.69 282 SER A C 1
ATOM 2148 O O . SER A 1 282 ? 1.260 -7.920 20.249 1.00 90.69 282 SER A O 1
ATOM 2150 N N . ALA A 1 283 ? 0.440 -8.781 22.141 1.00 92.06 283 ALA A N 1
ATOM 2151 C CA . ALA A 1 283 ? 1.737 -8.991 22.787 1.00 92.06 283 ALA A CA 1
ATOM 2152 C C . ALA A 1 283 ? 2.595 -10.013 22.027 1.00 92.06 283 ALA A C 1
ATOM 2154 O O . ALA A 1 283 ? 3.765 -9.750 21.757 1.00 92.06 283 ALA A O 1
ATOM 2155 N N . ALA A 1 284 ? 1.999 -11.134 21.610 1.00 93.94 284 ALA A N 1
ATOM 2156 C CA . ALA A 1 284 ? 2.665 -12.124 20.769 1.00 93.94 284 ALA A CA 1
ATOM 2157 C C . ALA A 1 284 ? 3.085 -11.517 19.422 1.00 93.94 284 ALA A C 1
ATOM 2159 O O . ALA A 1 284 ? 4.214 -11.712 18.981 1.00 93.94 284 ALA A O 1
ATOM 2160 N N . THR A 1 285 ? 2.214 -10.713 18.802 1.00 93.25 285 THR A N 1
ATOM 2161 C CA . THR A 1 285 ? 2.542 -9.999 17.558 1.00 93.25 285 THR A CA 1
ATOM 2162 C C . THR A 1 285 ? 3.718 -9.045 17.761 1.00 93.25 285 THR A C 1
ATOM 2164 O O . THR A 1 285 ? 4.624 -9.022 16.935 1.00 93.25 285 THR A O 1
ATOM 2167 N N . LEU A 1 286 ? 3.750 -8.287 18.865 1.00 95.50 286 LEU A N 1
ATOM 2168 C CA . LEU A 1 286 ? 4.869 -7.393 19.179 1.00 95.50 286 LEU A CA 1
ATOM 2169 C C . LEU A 1 286 ? 6.178 -8.169 19.329 1.00 95.50 286 LEU A C 1
ATOM 2171 O O . LEU A 1 286 ? 7.184 -7.780 18.742 1.00 95.50 286 LEU A O 1
ATOM 2175 N N . PHE A 1 287 ? 6.149 -9.273 20.077 1.00 96.50 287 PHE A N 1
ATOM 2176 C CA . PHE A 1 287 ? 7.315 -10.127 20.283 1.00 96.50 287 PHE A CA 1
ATOM 2177 C C . PHE A 1 287 ? 7.848 -10.682 18.957 1.00 96.50 287 PHE A C 1
ATOM 2179 O O . PHE A 1 287 ? 9.044 -10.588 18.690 1.00 96.50 287 PHE A O 1
ATOM 2186 N N . VAL A 1 288 ? 6.961 -11.175 18.088 1.00 96.50 288 VAL A N 1
ATOM 2187 C CA . VAL A 1 288 ? 7.329 -11.664 16.751 1.00 96.50 288 VAL A CA 1
ATOM 2188 C C . VAL A 1 288 ? 7.910 -10.544 15.887 1.00 96.50 288 VAL A C 1
ATOM 2190 O O . VAL A 1 288 ? 8.944 -10.745 15.259 1.00 96.50 288 VAL A O 1
ATOM 2193 N N . LEU A 1 289 ? 7.300 -9.354 15.869 1.00 94.94 289 LEU A N 1
ATOM 2194 C CA . LEU A 1 289 ? 7.803 -8.219 15.086 1.00 94.94 289 LEU A CA 1
ATOM 2195 C C . LEU A 1 289 ? 9.200 -7.780 15.542 1.00 94.94 289 LEU A C 1
ATOM 2197 O O . LEU A 1 289 ? 10.079 -7.590 14.705 1.00 94.94 289 LEU A O 1
ATOM 2201 N N . VAL A 1 290 ? 9.418 -7.654 16.854 1.00 95.50 290 VAL A N 1
ATOM 2202 C CA . VAL A 1 290 ? 10.727 -7.300 17.428 1.00 95.50 290 VAL A CA 1
ATOM 2203 C C . VAL A 1 290 ? 11.754 -8.396 17.145 1.00 95.50 290 VAL A C 1
ATOM 2205 O O . VAL A 1 290 ? 12.870 -8.085 16.738 1.00 95.50 290 VAL A O 1
ATOM 2208 N N . GLY A 1 291 ? 11.369 -9.667 17.291 1.00 95.69 291 GLY A N 1
ATOM 2209 C CA . GLY A 1 291 ? 12.223 -10.812 16.987 1.00 95.69 291 GLY A CA 1
ATOM 2210 C C . GLY A 1 291 ? 12.653 -10.857 15.521 1.00 95.69 291 GLY A C 1
ATOM 2211 O O . GLY A 1 291 ? 13.833 -11.039 15.247 1.00 95.69 291 GLY A O 1
ATOM 2212 N N . ILE A 1 292 ? 11.731 -10.617 14.582 1.00 92.50 292 ILE A N 1
ATOM 2213 C CA . ILE A 1 292 ? 12.038 -10.556 13.143 1.00 92.50 292 ILE A CA 1
ATOM 2214 C C . ILE A 1 292 ? 12.991 -9.396 12.841 1.00 92.50 292 ILE A C 1
ATOM 2216 O O . ILE A 1 292 ? 13.970 -9.589 12.124 1.00 92.50 292 ILE A O 1
ATOM 2220 N N . VAL A 1 293 ? 12.742 -8.204 13.392 1.00 92.50 293 VAL A N 1
ATOM 2221 C CA . VAL A 1 293 ? 13.636 -7.052 13.190 1.00 92.50 293 VAL A CA 1
ATOM 2222 C C . VAL A 1 293 ? 15.032 -7.360 13.738 1.00 92.50 293 VAL A C 1
ATOM 2224 O O . VAL A 1 293 ? 16.017 -7.183 13.023 1.00 92.50 293 VAL A O 1
ATOM 2227 N N . LEU A 1 294 ? 15.130 -7.881 14.962 1.00 92.50 294 LEU A N 1
ATOM 2228 C CA . LEU A 1 294 ? 16.412 -8.229 15.572 1.00 92.50 294 LEU A CA 1
ATOM 2229 C C . LEU A 1 294 ? 17.150 -9.319 14.783 1.00 92.50 294 LEU A C 1
ATOM 2231 O O . LEU A 1 294 ? 18.343 -9.178 14.533 1.00 92.50 294 LEU A O 1
ATOM 2235 N N . ALA A 1 295 ? 16.451 -10.373 14.356 1.00 91.75 295 ALA A N 1
ATOM 2236 C CA . ALA A 1 295 ? 17.050 -11.489 13.628 1.00 91.75 295 ALA A CA 1
ATOM 2237 C C . ALA A 1 295 ? 17.561 -11.088 12.237 1.00 91.75 295 ALA A C 1
ATOM 2239 O O . ALA A 1 295 ? 18.601 -11.578 11.809 1.00 91.75 295 ALA A O 1
ATOM 2240 N N . LEU A 1 296 ? 16.843 -10.208 11.532 1.00 88.19 296 LEU A N 1
ATOM 2241 C CA . LEU A 1 296 ? 17.181 -9.841 10.154 1.00 88.19 296 LEU A CA 1
ATOM 2242 C C . LEU A 1 296 ? 18.113 -8.631 10.048 1.00 88.19 296 LEU A C 1
ATOM 2244 O O . LEU A 1 296 ? 18.897 -8.541 9.110 1.00 88.19 296 LEU A O 1
ATOM 2248 N N . THR A 1 297 ? 18.018 -7.682 10.980 1.00 88.75 297 THR A N 1
ATOM 2249 C CA . THR A 1 297 ? 18.703 -6.377 10.868 1.00 88.75 297 THR A CA 1
ATOM 2250 C C . THR A 1 297 ? 19.551 -6.016 12.088 1.00 88.75 297 THR A C 1
ATOM 2252 O O . THR A 1 297 ? 20.185 -4.958 12.119 1.00 88.75 297 THR A O 1
ATOM 2255 N N . GLY A 1 298 ? 19.594 -6.897 13.090 1.00 89.12 298 GLY A N 1
ATOM 2256 C CA . GLY A 1 298 ? 20.381 -6.714 14.302 1.00 89.12 298 GLY A CA 1
ATOM 2257 C C . GLY A 1 298 ? 19.916 -5.537 15.162 1.00 89.12 298 GLY A C 1
ATOM 2258 O O . GLY A 1 298 ? 18.792 -5.036 15.064 1.00 89.12 298 GLY A O 1
ATOM 2259 N N . TRP A 1 299 ? 20.822 -5.070 16.021 1.00 90.38 299 TRP A N 1
ATOM 2260 C CA . TRP A 1 299 ? 20.572 -3.955 16.939 1.00 90.38 299 TRP A CA 1
ATOM 2261 C C . TRP A 1 299 ? 20.339 -2.619 16.223 1.00 90.38 299 TRP A C 1
ATOM 2263 O O . TRP A 1 299 ? 19.507 -1.829 16.669 1.00 90.38 299 TRP A O 1
ATOM 2273 N N . GLY A 1 300 ? 21.015 -2.383 15.091 1.00 89.31 300 GLY A N 1
ATOM 2274 C CA . GLY A 1 300 ? 20.814 -1.180 14.274 1.00 89.31 300 GLY A CA 1
ATOM 2275 C C . GLY A 1 300 ? 19.378 -1.073 13.760 1.00 89.31 300 GLY A C 1
ATOM 2276 O O . GLY A 1 300 ? 18.743 -0.024 13.873 1.00 89.31 300 GLY A O 1
ATOM 2277 N N . GLY A 1 301 ? 18.808 -2.190 13.304 1.00 91.00 301 GLY A N 1
ATOM 2278 C CA . GLY A 1 301 ? 17.402 -2.245 12.925 1.00 91.00 301 GLY A CA 1
ATOM 2279 C C . GLY A 1 301 ? 16.436 -1.994 14.078 1.00 91.00 301 GLY A C 1
ATOM 2280 O O . GLY A 1 301 ? 15.456 -1.274 13.897 1.00 91.00 301 GLY A O 1
ATOM 2281 N N . LEU A 1 302 ? 16.717 -2.504 15.282 1.00 93.00 302 LEU A N 1
ATOM 2282 C CA . LEU A 1 302 ? 15.896 -2.185 16.456 1.00 93.00 302 LEU A CA 1
ATOM 2283 C C . LEU A 1 302 ? 15.914 -0.689 16.789 1.00 93.00 302 LEU A C 1
ATOM 2285 O O . LEU A 1 302 ? 14.864 -0.138 17.117 1.00 93.00 302 LEU A O 1
ATOM 2289 N N . LEU A 1 303 ? 17.064 -0.021 16.657 1.00 93.56 303 LEU A N 1
ATOM 2290 C CA . LEU A 1 303 ? 17.159 1.428 16.847 1.00 93.56 303 LEU A CA 1
ATOM 2291 C C . LEU A 1 303 ? 16.305 2.180 15.815 1.00 93.56 303 LEU A C 1
ATOM 2293 O O . LEU A 1 303 ? 15.519 3.055 16.185 1.00 93.56 303 LEU A O 1
ATOM 2297 N N . ILE A 1 304 ? 16.396 1.794 14.538 1.00 94.06 304 ILE A N 1
ATOM 2298 C CA . ILE A 1 304 ? 15.557 2.354 13.467 1.00 94.06 304 ILE A CA 1
ATOM 2299 C C . ILE A 1 304 ? 14.075 2.134 13.790 1.00 94.06 304 ILE A C 1
ATOM 2301 O O . ILE A 1 304 ? 13.287 3.076 13.725 1.00 94.06 304 ILE A O 1
ATOM 2305 N N . ALA A 1 305 ? 13.691 0.913 14.173 1.00 95.38 305 ALA A N 1
ATOM 2306 C CA . ALA A 1 305 ? 12.316 0.571 14.518 1.00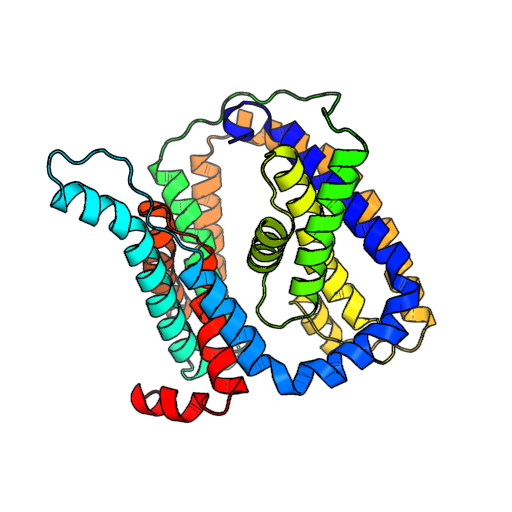 95.38 305 ALA A CA 1
ATOM 2307 C C . ALA A 1 305 ? 11.808 1.365 15.732 1.00 95.38 305 ALA A C 1
ATOM 2309 O O . ALA A 1 305 ? 10.645 1.769 15.743 1.00 95.38 305 ALA A O 1
ATOM 2310 N N . ALA A 1 306 ? 12.656 1.636 16.727 1.00 96.25 306 ALA A N 1
ATOM 2311 C CA . ALA A 1 306 ? 12.306 2.445 17.892 1.00 96.25 306 ALA A CA 1
ATOM 2312 C C . ALA A 1 306 ? 12.012 3.906 17.505 1.00 96.25 306 ALA A C 1
ATOM 2314 O O . ALA A 1 306 ? 10.950 4.430 17.851 1.00 96.25 306 ALA A O 1
ATOM 2315 N N . VAL A 1 307 ? 12.892 4.539 16.720 1.00 96.56 307 VAL A N 1
ATOM 2316 C CA . VAL A 1 307 ? 12.684 5.909 16.207 1.00 96.56 307 VAL A CA 1
ATOM 2317 C C . VAL A 1 307 ? 11.438 5.971 15.319 1.00 96.56 307 VAL A C 1
ATOM 2319 O O . VAL A 1 307 ? 10.563 6.818 15.512 1.00 96.56 307 VAL A O 1
ATOM 2322 N N . ALA A 1 308 ? 11.313 5.021 14.392 1.00 97.06 308 ALA A N 1
ATOM 2323 C CA . ALA A 1 308 ? 10.153 4.866 13.524 1.00 97.06 308 ALA A CA 1
ATOM 2324 C C . ALA A 1 308 ? 8.849 4.684 14.320 1.00 97.06 308 ALA A C 1
ATOM 2326 O O . ALA A 1 308 ? 7.829 5.258 13.945 1.00 97.06 308 ALA A O 1
ATOM 2327 N N . THR A 1 309 ? 8.880 3.956 15.440 1.00 97.06 309 THR A N 1
ATOM 2328 C CA . THR A 1 309 ? 7.729 3.787 16.344 1.00 97.06 309 THR A CA 1
ATOM 2329 C C . THR A 1 309 ? 7.311 5.104 16.976 1.00 97.06 309 THR A C 1
ATOM 2331 O O . THR A 1 309 ? 6.118 5.416 16.984 1.00 97.06 309 THR A O 1
ATOM 2334 N N . GLY A 1 310 ? 8.266 5.913 17.441 1.00 96.62 310 GLY A N 1
ATOM 2335 C CA . GLY A 1 310 ? 7.982 7.256 17.951 1.00 96.62 310 GLY A CA 1
ATOM 2336 C C . GLY A 1 310 ? 7.252 8.122 16.920 1.00 96.62 310 GLY A C 1
ATOM 2337 O O . GLY A 1 310 ? 6.216 8.712 17.227 1.00 96.62 310 GLY A O 1
ATOM 2338 N N . ILE A 1 311 ? 7.730 8.119 15.672 1.00 97.38 311 ILE A N 1
ATOM 2339 C CA . ILE A 1 311 ? 7.109 8.858 14.561 1.00 97.38 311 ILE A CA 1
ATOM 2340 C C . ILE A 1 311 ? 5.728 8.277 14.214 1.00 97.38 311 ILE A C 1
ATOM 2342 O O . ILE A 1 311 ? 4.759 9.020 14.067 1.00 97.38 311 ILE A O 1
ATOM 2346 N N . GLY A 1 312 ? 5.608 6.952 14.108 1.00 96.50 312 GLY A N 1
ATOM 2347 C CA . GLY A 1 312 ? 4.372 6.258 13.735 1.00 96.50 312 GLY A CA 1
ATOM 2348 C C . GLY A 1 312 ? 3.251 6.356 14.775 1.00 96.50 312 GLY A C 1
ATOM 2349 O O . GLY A 1 312 ? 2.072 6.221 14.433 1.00 96.50 312 GLY A O 1
ATOM 2350 N N . LEU A 1 313 ? 3.580 6.644 16.038 1.00 95.50 313 LEU A N 1
ATOM 2351 C CA . LEU A 1 313 ? 2.598 6.909 17.092 1.00 95.50 313 LEU A CA 1
ATOM 2352 C C . LEU A 1 313 ? 1.945 8.295 16.968 1.00 95.50 313 LEU A C 1
ATOM 2354 O O . LEU A 1 313 ? 0.781 8.440 17.355 1.00 95.50 313 LEU A O 1
ATOM 2358 N N . LEU A 1 314 ? 2.631 9.293 16.394 1.00 94.50 314 LEU A N 1
ATOM 2359 C CA . LEU A 1 314 ? 2.102 10.653 16.218 1.00 94.50 314 LEU A CA 1
ATOM 2360 C C . LEU A 1 314 ? 0.738 10.682 15.497 1.00 94.50 314 LEU A C 1
ATOM 2362 O O . LEU A 1 314 ? -0.229 11.191 16.072 1.00 94.50 314 LEU A O 1
ATOM 2366 N N . PRO A 1 315 ? 0.566 10.103 14.292 1.00 92.00 315 PRO A N 1
ATOM 2367 C CA . PRO A 1 315 ? -0.719 10.183 13.607 1.00 92.00 315 PRO A CA 1
ATOM 2368 C C . PRO A 1 315 ? -1.830 9.434 14.335 1.00 92.00 315 PRO A C 1
ATOM 2370 O O . PRO A 1 315 ? -2.998 9.817 14.275 1.00 92.00 315 PRO A O 1
ATOM 2373 N N . VAL A 1 316 ? -1.471 8.378 15.061 1.00 88.19 316 VAL A N 1
ATOM 2374 C CA . VAL A 1 316 ? -2.423 7.552 15.798 1.00 88.19 316 VAL A CA 1
ATOM 2375 C C . VAL A 1 316 ? -2.951 8.278 17.037 1.00 88.19 316 VAL A C 1
ATOM 2377 O O . VAL A 1 316 ? -4.155 8.235 17.285 1.00 88.19 316 VAL A O 1
ATOM 2380 N N . MET A 1 317 ? -2.086 8.965 17.785 1.00 88.75 317 MET A N 1
ATOM 2381 C CA . MET A 1 317 ? -2.467 9.682 19.009 1.00 88.75 317 MET A CA 1
ATOM 2382 C C . MET A 1 317 ? -3.152 11.029 18.730 1.00 88.75 317 MET A C 1
ATOM 2384 O O . MET A 1 317 ? -4.011 11.451 19.501 1.00 88.75 317 MET A O 1
ATOM 2388 N N . TRP A 1 318 ? -2.811 11.692 17.619 1.00 88.25 318 TRP A N 1
ATOM 2389 C CA . TRP A 1 318 ? -3.338 13.015 17.252 1.00 88.25 318 TRP A CA 1
ATOM 2390 C C . TRP A 1 318 ? -4.395 12.996 16.132 1.00 88.25 318 TRP A C 1
ATOM 2392 O O . TRP A 1 318 ? -4.838 14.048 15.664 1.00 88.25 318 TRP A O 1
ATOM 2402 N N . GLY A 1 319 ? -4.822 11.812 15.684 1.00 85.62 319 GLY A N 1
ATOM 2403 C CA . GLY A 1 319 ? -5.896 11.658 14.695 1.00 85.62 319 GLY A CA 1
ATOM 2404 C C . GLY A 1 319 ? -5.568 12.190 13.292 1.00 85.62 319 GLY A C 1
ATOM 2405 O O . GLY A 1 319 ? -6.488 12.467 12.507 1.00 85.62 319 GLY A O 1
ATOM 2406 N N . SER A 1 320 ? -4.279 12.350 12.977 1.00 89.56 320 SER A N 1
ATOM 2407 C CA . SER A 1 320 ? -3.811 12.696 11.633 1.00 89.56 320 SER A CA 1
ATOM 2408 C C . SER A 1 320 ? -3.718 11.443 10.755 1.00 89.56 320 SER A C 1
ATOM 2410 O O . SER A 1 320 ? -3.937 10.310 11.210 1.00 89.56 320 SER A O 1
ATOM 2412 N N . ARG A 1 321 ? -3.501 11.610 9.449 1.00 90.31 321 ARG A N 1
ATOM 2413 C CA . ARG A 1 321 ? -3.531 10.463 8.533 1.00 90.31 321 ARG A CA 1
ATOM 2414 C C . ARG A 1 321 ? -2.222 9.675 8.601 1.00 90.31 321 ARG A C 1
ATOM 2416 O O . ARG A 1 321 ? -1.147 10.197 8.338 1.00 90.31 321 ARG A O 1
ATOM 2423 N N . ARG A 1 322 ? -2.316 8.356 8.806 1.00 90.62 322 ARG A N 1
ATOM 2424 C CA . ARG A 1 322 ? -1.147 7.446 8.792 1.00 90.62 322 ARG A CA 1
ATOM 2425 C C . ARG A 1 322 ? -0.378 7.435 7.471 1.00 90.62 322 ARG A C 1
ATOM 2427 O O . ARG A 1 322 ? 0.788 7.069 7.456 1.00 90.62 322 ARG A O 1
ATOM 2434 N N . MET A 1 323 ? -1.010 7.827 6.364 1.00 91.38 323 MET A N 1
ATOM 2435 C CA . MET A 1 323 ? -0.317 7.953 5.077 1.00 91.38 323 MET A CA 1
ATOM 2436 C C . MET A 1 323 ? 0.829 8.970 5.124 1.00 91.38 323 MET A C 1
ATOM 2438 O O . MET A 1 323 ? 1.746 8.850 4.325 1.00 91.38 323 MET A O 1
ATOM 2442 N N . ASN A 1 324 ? 0.835 9.900 6.085 1.00 94.44 324 ASN A N 1
ATOM 2443 C CA . ASN A 1 324 ? 1.939 10.837 6.273 1.00 94.44 324 ASN A CA 1
ATOM 2444 C C . ASN A 1 324 ? 3.243 10.127 6.659 1.00 94.44 324 ASN A C 1
ATOM 2446 O O . ASN A 1 324 ? 4.311 10.606 6.304 1.00 94.44 324 ASN A O 1
ATOM 2450 N N . CYS A 1 325 ? 3.185 8.937 7.272 1.00 95.69 325 CYS A N 1
ATOM 2451 C CA . CYS A 1 325 ? 4.370 8.107 7.509 1.00 95.69 325 CYS A CA 1
ATOM 2452 C C . CYS A 1 325 ? 5.040 7.622 6.210 1.00 95.69 325 CYS A C 1
ATOM 2454 O O . CYS A 1 325 ? 6.197 7.215 6.242 1.00 95.69 325 CYS A O 1
ATOM 2456 N N . MET A 1 326 ? 4.348 7.673 5.061 1.00 95.06 326 MET A N 1
ATOM 2457 C CA . MET A 1 326 ? 4.946 7.361 3.756 1.00 95.06 326 MET A CA 1
ATOM 2458 C C . MET A 1 326 ? 5.932 8.432 3.278 1.00 95.06 326 MET A C 1
ATOM 2460 O O . MET A 1 326 ? 6.597 8.205 2.266 1.00 95.06 326 MET A O 1
ATOM 2464 N N . GLY A 1 327 ? 6.083 9.551 4.002 1.00 95.06 327 GLY A N 1
ATOM 2465 C CA . GLY A 1 327 ? 7.169 10.511 3.786 1.00 95.06 327 GLY A CA 1
ATOM 2466 C C . GLY A 1 327 ? 8.535 9.825 3.702 1.00 95.06 327 GLY A C 1
ATOM 2467 O O . GLY A 1 327 ? 9.334 10.193 2.844 1.00 95.06 327 GLY A O 1
ATOM 2468 N N . VAL A 1 328 ? 8.729 8.739 4.466 1.00 95.12 328 VAL A N 1
ATOM 2469 C CA . VAL A 1 328 ? 9.932 7.881 4.460 1.00 95.12 328 VAL A CA 1
ATOM 2470 C C . VAL A 1 328 ? 10.354 7.371 3.083 1.00 95.12 328 VAL A C 1
ATOM 2472 O O . VAL A 1 328 ? 11.535 7.139 2.862 1.00 95.12 328 VAL A O 1
ATOM 2475 N N . LEU A 1 329 ? 9.422 7.211 2.141 1.00 93.12 329 LEU A N 1
ATOM 2476 C CA . LEU A 1 329 ? 9.740 6.857 0.756 1.00 93.12 329 LEU A CA 1
ATOM 2477 C C . LEU A 1 329 ? 9.449 7.996 -0.218 1.00 93.12 329 LEU A C 1
ATOM 2479 O O . LEU A 1 329 ? 10.202 8.195 -1.168 1.00 93.12 329 LEU A O 1
ATOM 2483 N N . LEU A 1 330 ? 8.355 8.730 0.000 1.00 94.56 330 LEU A N 1
ATOM 2484 C CA . LEU A 1 330 ? 7.903 9.778 -0.911 1.00 94.56 330 LEU A CA 1
ATOM 2485 C C . LEU A 1 330 ? 8.939 10.894 -1.037 1.00 94.56 330 LEU A C 1
ATOM 2487 O O . LEU A 1 330 ? 9.234 11.310 -2.153 1.00 94.56 330 LEU A O 1
ATOM 2491 N N . VAL A 1 331 ? 9.524 11.345 0.073 1.00 95.38 331 VAL A N 1
ATOM 2492 C CA . VAL A 1 331 ? 10.510 12.434 0.073 1.00 95.38 331 VAL A CA 1
ATOM 2493 C C . VAL A 1 331 ? 11.815 12.024 -0.621 1.00 95.38 331 VAL A C 1
ATOM 2495 O O . VAL A 1 331 ? 12.139 12.640 -1.640 1.00 95.38 331 VAL A O 1
ATOM 2498 N N . PRO A 1 332 ? 12.553 10.990 -0.159 1.00 92.81 332 PRO A N 1
ATOM 2499 C CA . PRO A 1 332 ? 13.833 10.641 -0.770 1.00 92.81 332 PRO A CA 1
ATOM 2500 C C . PRO A 1 332 ? 13.679 10.227 -2.233 1.00 92.81 332 PRO A C 1
ATOM 2502 O O . PRO A 1 332 ? 14.506 10.618 -3.056 1.00 92.81 332 PRO A O 1
ATOM 2505 N N . LEU A 1 333 ? 12.622 9.491 -2.600 1.00 91.75 333 LEU A N 1
ATOM 2506 C CA . LEU A 1 333 ? 12.454 9.076 -3.991 1.00 91.75 333 LEU A CA 1
ATOM 2507 C C . LEU A 1 333 ? 12.124 10.260 -4.904 1.00 91.75 333 LEU A C 1
ATOM 2509 O O . LEU A 1 333 ? 12.715 10.371 -5.973 1.00 91.75 333 LEU A O 1
ATOM 2513 N N . THR A 1 334 ? 11.236 11.167 -4.485 1.00 95.19 334 THR A N 1
ATOM 2514 C CA . THR A 1 334 ? 10.903 12.359 -5.286 1.00 95.19 334 THR A CA 1
ATOM 2515 C C . THR A 1 334 ? 12.138 13.225 -5.518 1.00 95.19 334 THR A C 1
ATOM 2517 O O . THR A 1 334 ? 12.389 13.635 -6.650 1.00 95.19 334 THR A O 1
ATOM 2520 N N . LEU A 1 335 ? 12.951 13.447 -4.478 1.00 93.81 335 LEU A N 1
ATOM 2521 C CA . LEU A 1 335 ? 14.190 14.223 -4.583 1.00 93.81 335 LEU A CA 1
ATOM 2522 C C . LEU A 1 335 ? 15.222 13.554 -5.498 1.00 93.81 335 LEU A C 1
ATOM 2524 O O . LEU A 1 335 ? 15.817 14.227 -6.338 1.00 93.81 335 LEU A O 1
ATOM 2528 N N . ASN A 1 336 ? 15.408 12.236 -5.384 1.00 91.56 336 ASN A N 1
ATOM 2529 C CA . ASN A 1 336 ? 16.314 11.492 -6.262 1.00 91.56 336 ASN A CA 1
ATOM 2530 C C . ASN A 1 336 ? 15.854 11.526 -7.724 1.00 91.56 336 ASN A C 1
ATOM 2532 O O . ASN A 1 336 ? 16.660 11.779 -8.613 1.00 91.56 336 ASN A O 1
ATOM 2536 N N . MET A 1 337 ? 14.557 11.339 -7.983 1.00 91.56 337 MET A N 1
ATOM 2537 C CA . MET A 1 337 ? 14.008 11.400 -9.343 1.00 91.56 337 MET A CA 1
ATOM 2538 C C . MET A 1 337 ? 14.056 12.811 -9.943 1.00 91.56 337 MET A C 1
ATOM 2540 O O . MET A 1 337 ? 14.096 12.945 -11.162 1.00 91.56 337 MET A O 1
ATOM 2544 N N . ALA A 1 338 ? 14.058 13.851 -9.106 1.00 93.25 338 ALA A N 1
ATOM 2545 C CA . ALA A 1 338 ? 14.252 15.238 -9.524 1.00 93.25 338 ALA A CA 1
ATOM 2546 C C . ALA A 1 338 ? 15.735 15.621 -9.718 1.00 93.25 338 ALA A C 1
ATOM 2548 O O . ALA A 1 338 ? 16.017 16.747 -10.114 1.00 93.25 338 ALA A O 1
ATOM 2549 N N . GLY A 1 339 ? 16.685 14.730 -9.406 1.00 92.06 339 GLY A N 1
ATOM 2550 C CA . GLY A 1 339 ? 18.122 15.028 -9.444 1.00 92.06 339 GLY A CA 1
ATOM 2551 C C . GLY A 1 339 ? 18.630 15.894 -8.282 1.00 92.06 339 GLY A C 1
ATOM 2552 O O . GLY A 1 339 ? 19.787 16.297 -8.288 1.00 92.06 339 GLY A O 1
ATOM 2553 N N . LEU A 1 340 ? 17.795 16.161 -7.271 1.00 92.19 340 LEU A N 1
ATOM 2554 C CA . LEU A 1 340 ? 18.122 16.995 -6.103 1.00 92.19 340 LEU A CA 1
ATOM 2555 C C . LEU A 1 340 ? 18.560 16.177 -4.877 1.00 92.19 340 LEU A C 1
ATOM 2557 O O . LEU A 1 340 ? 18.995 16.747 -3.878 1.00 92.19 340 LEU A O 1
ATOM 2561 N N . GLY A 1 341 ? 18.432 14.848 -4.937 1.00 89.06 341 GLY A N 1
ATOM 2562 C CA . GLY A 1 341 ? 18.724 13.931 -3.832 1.00 89.06 341 GLY A CA 1
ATOM 2563 C C . GLY A 1 341 ? 20.106 14.144 -3.198 1.00 89.06 341 GLY A C 1
ATOM 2564 O O . GLY A 1 341 ? 20.158 14.468 -2.012 1.00 89.06 341 GLY A O 1
ATOM 2565 N N . PRO A 1 342 ? 21.213 14.038 -3.963 1.00 89.00 342 PRO A N 1
ATOM 2566 C CA . PRO A 1 342 ? 22.564 14.220 -3.427 1.00 89.00 342 PRO A CA 1
ATOM 2567 C C . PRO A 1 342 ? 22.810 15.609 -2.826 1.00 89.00 342 PRO A C 1
ATOM 2569 O O . PRO A 1 342 ? 23.446 15.720 -1.784 1.00 89.00 342 PRO A O 1
ATOM 2572 N N . THR A 1 343 ? 22.272 16.670 -3.436 1.00 90.75 343 THR A N 1
ATOM 2573 C CA . THR A 1 343 ? 22.413 18.045 -2.927 1.00 90.75 343 THR A CA 1
ATOM 2574 C C . THR A 1 343 ? 21.753 18.204 -1.563 1.00 90.75 343 THR A C 1
ATOM 2576 O O . THR A 1 343 ? 22.368 18.722 -0.634 1.00 90.75 343 THR A O 1
ATOM 2579 N N . VAL A 1 344 ? 20.515 17.719 -1.427 1.00 90.19 344 VAL A N 1
ATOM 2580 C CA . VAL A 1 344 ? 19.790 17.771 -0.153 1.00 90.19 344 VAL A CA 1
ATOM 2581 C C . VAL A 1 344 ? 20.479 16.887 0.884 1.00 90.19 344 VAL A C 1
ATOM 2583 O O . VAL A 1 344 ? 20.649 17.314 2.019 1.00 90.19 344 VAL A O 1
ATOM 2586 N N . ALA A 1 345 ? 20.927 15.689 0.505 1.00 87.50 345 ALA A N 1
ATOM 2587 C CA . ALA A 1 345 ? 21.670 14.802 1.397 1.00 87.50 345 ALA A CA 1
ATOM 2588 C C . ALA A 1 345 ? 22.974 15.443 1.912 1.00 87.50 345 ALA A C 1
ATOM 2590 O O . ALA A 1 345 ? 23.278 15.319 3.098 1.00 87.50 345 ALA A O 1
ATOM 2591 N N . GLY A 1 346 ? 23.680 16.199 1.062 1.00 86.69 346 GLY A N 1
ATOM 2592 C CA . GLY A 1 346 ? 24.850 16.988 1.451 1.00 86.69 346 GLY A CA 1
ATOM 2593 C C . GLY A 1 346 ? 24.531 18.081 2.477 1.00 86.69 346 GLY A C 1
ATOM 2594 O O . GLY A 1 346 ? 25.291 18.270 3.422 1.00 86.69 346 GLY A O 1
ATOM 2595 N N . TRP A 1 347 ? 23.372 18.750 2.384 1.00 90.94 347 TRP A N 1
ATOM 2596 C CA . TRP A 1 347 ? 22.938 19.711 3.416 1.00 90.94 347 TRP A CA 1
ATOM 2597 C C . TRP A 1 347 ? 22.723 19.065 4.789 1.00 90.94 347 TRP A C 1
ATOM 2599 O O . TRP A 1 347 ? 22.890 19.728 5.810 1.00 90.94 347 TRP A O 1
ATOM 2609 N N . PHE A 1 348 ? 22.369 17.778 4.818 1.00 85.31 348 PHE A N 1
ATOM 2610 C CA . PHE A 1 348 ? 22.232 16.993 6.046 1.00 85.31 348 PHE A CA 1
ATOM 2611 C C . PHE A 1 348 ? 23.541 16.312 6.485 1.00 85.31 348 PHE A C 1
ATOM 2613 O O . PHE A 1 348 ? 23.535 15.625 7.505 1.00 85.31 348 PHE A O 1
ATOM 2620 N N . GLY A 1 349 ? 24.645 16.479 5.745 1.00 86.06 349 GLY A N 1
ATOM 2621 C CA . GLY A 1 349 ? 25.924 15.820 6.032 1.00 86.06 349 GLY A CA 1
ATOM 2622 C C . GLY A 1 349 ? 25.875 14.295 5.894 1.00 86.06 349 GLY A C 1
ATOM 2623 O O . GLY A 1 349 ? 26.598 13.595 6.597 1.00 86.06 349 GLY A O 1
ATOM 2624 N N . LEU A 1 350 ? 24.982 13.774 5.043 1.00 83.75 350 LEU A N 1
ATOM 2625 C CA . LEU A 1 350 ? 24.821 12.333 4.808 1.00 83.75 350 LEU A CA 1
ATOM 2626 C C . LEU A 1 350 ? 25.756 11.791 3.713 1.00 83.75 350 LEU A C 1
ATOM 2628 O O . LEU A 1 350 ? 25.873 10.574 3.582 1.00 83.75 350 LEU A O 1
ATOM 2632 N N . ILE A 1 351 ? 26.371 12.679 2.923 1.00 79.38 351 ILE A N 1
ATOM 2633 C CA . ILE A 1 351 ? 27.316 12.389 1.831 1.00 79.38 351 ILE A CA 1
ATOM 2634 C C . ILE A 1 351 ? 28.504 13.337 1.946 1.00 79.38 351 ILE A C 1
ATOM 2636 O O . ILE A 1 351 ? 28.255 14.515 2.298 1.00 79.38 351 ILE A O 1
#